Protein AF-A0A224YQF0-F1 (afdb_monomer)

Mean predicted aligned error: 8.77 Å

Organism: NCBI:txid60191

Foldseek 3Di:
DVPDPCVVVVDPQQDDPLPDDCPDDDPPPPCPPPPPQAALVVVDVDDDDPQVLLLLLLLLLLLLVLCNVVSNDLALVSLVVSLQQRCCLQVVDTDPANLVSNVSSLVSQPVVDDPVSLVCSLVSLVSSLSCLPRPPNLVSSLVSLVSSLVSLVVNLPDPPRDPVSNVSSVSSSVSSSSSSSPSVPPVVVSNVRSVVSVVSSVVSVVVVVVVVVVVVVVVVVVVVVPDDDPPDDDDD

InterPro domains:
  IPR039646 Zinc finger HIT domain-containing protein 2 [PTHR15555] (2-235)

Structure (mmCIF, N/CA/C/O backbone):
data_AF-A0A224YQF0-F1
#
_entry.id   AF-A0A224YQF0-F1
#
loop_
_atom_site.group_PDB
_atom_site.id
_atom_site.type_symbol
_atom_site.label_atom_id
_atom_site.label_alt_id
_atom_site.label_comp_id
_atom_site.label_asym_id
_atom_site.label_entity_id
_atom_site.label_seq_id
_atom_site.pdbx_PDB_ins_code
_atom_site.Cartn_x
_atom_site.Cartn_y
_atom_site.Cartn_z
_atom_site.occupancy
_atom_site.B_iso_or_equiv
_atom_site.auth_seq_id
_atom_site.auth_comp_id
_atom_site.auth_asym_id
_atom_site.auth_atom_id
_atom_site.pdbx_PDB_model_num
ATOM 1 N N . MET A 1 1 ? 40.631 0.945 8.232 1.00 42.31 1 MET A N 1
ATOM 2 C CA . MET A 1 1 ? 39.700 -0.132 7.819 1.00 42.31 1 MET A CA 1
ATOM 3 C C . MET A 1 1 ? 38.286 0.374 7.480 1.00 42.31 1 MET A C 1
ATOM 5 O O . MET A 1 1 ? 37.381 -0.435 7.388 1.00 42.31 1 MET A O 1
ATOM 9 N N . VAL A 1 2 ? 38.088 1.676 7.212 1.00 47.88 2 VAL A N 1
ATOM 10 C CA . VAL A 1 2 ? 36.797 2.265 6.777 1.00 47.88 2 VAL A CA 1
ATOM 11 C C . VAL A 1 2 ? 37.029 3.069 5.488 1.00 47.88 2 VAL A C 1
ATOM 13 O O . VAL A 1 2 ? 36.761 4.260 5.424 1.00 47.88 2 VAL A O 1
ATOM 16 N N . GLN A 1 3 ? 37.698 2.469 4.502 1.00 51.22 3 GLN A N 1
ATOM 17 C CA . GLN A 1 3 ? 38.031 3.153 3.236 1.00 51.22 3 GLN A CA 1
ATOM 18 C C . GLN A 1 3 ? 37.617 2.378 1.986 1.00 51.22 3 GLN A C 1
ATOM 20 O O . GLN A 1 3 ? 37.615 2.937 0.896 1.00 51.22 3 GLN A O 1
ATOM 25 N N . THR A 1 4 ? 37.184 1.132 2.131 1.00 51.81 4 THR A N 1
ATOM 26 C CA . THR A 1 4 ? 36.441 0.418 1.099 1.00 51.81 4 THR A CA 1
ATOM 27 C C . THR A 1 4 ? 35.010 0.295 1.603 1.00 51.81 4 THR A C 1
ATOM 29 O O . THR A 1 4 ? 34.797 -0.043 2.766 1.00 51.81 4 THR A O 1
ATOM 32 N N . GLY A 1 5 ? 34.013 0.607 0.774 1.00 53.78 5 GLY A N 1
ATOM 33 C CA . GLY A 1 5 ? 32.579 0.504 1.095 1.00 53.78 5 GLY A CA 1
ATOM 34 C C . GLY A 1 5 ? 32.085 -0.927 1.368 1.00 53.78 5 GLY A C 1
ATOM 35 O O . GLY A 1 5 ? 30.928 -1.245 1.118 1.00 53.78 5 GLY A O 1
ATOM 36 N N . ASP A 1 6 ? 32.955 -1.805 1.869 1.00 53.84 6 ASP A N 1
ATOM 37 C CA . ASP A 1 6 ? 32.705 -3.209 2.180 1.00 53.84 6 ASP A CA 1
ATOM 38 C C . ASP A 1 6 ? 31.798 -3.398 3.401 1.00 53.84 6 ASP A C 1
ATOM 40 O O . ASP A 1 6 ? 31.227 -4.471 3.564 1.00 53.84 6 ASP A O 1
ATOM 44 N N . VAL A 1 7 ? 31.592 -2.363 4.224 1.00 58.75 7 VAL A N 1
ATOM 45 C CA . VAL A 1 7 ? 30.660 -2.429 5.365 1.00 58.75 7 VAL A CA 1
ATOM 46 C C . VAL A 1 7 ? 29.220 -2.668 4.891 1.00 58.75 7 VAL A C 1
ATOM 48 O O . VAL A 1 7 ? 28.481 -3.405 5.534 1.00 58.75 7 VAL A O 1
ATOM 51 N N . GLY A 1 8 ? 28.840 -2.143 3.719 1.00 57.09 8 GLY A N 1
ATOM 52 C CA . GLY A 1 8 ? 27.518 -2.386 3.131 1.00 57.09 8 GLY A CA 1
ATOM 53 C C . GLY A 1 8 ? 27.280 -3.847 2.733 1.00 57.09 8 GLY A C 1
ATOM 54 O O . GLY A 1 8 ? 26.143 -4.301 2.741 1.00 57.09 8 GLY A O 1
ATOM 55 N N . LYS A 1 9 ? 28.343 -4.618 2.458 1.00 58.75 9 LYS A N 1
ATOM 56 C CA . LYS A 1 9 ? 28.250 -6.056 2.135 1.00 58.75 9 LYS A CA 1
ATOM 57 C C . LYS A 1 9 ? 28.034 -6.936 3.370 1.00 58.75 9 LYS A C 1
ATOM 59 O O . LYS A 1 9 ? 27.755 -8.121 3.221 1.00 58.75 9 LYS A O 1
ATOM 64 N N . LEU A 1 10 ? 28.203 -6.378 4.571 1.00 61.97 10 LEU A N 1
ATOM 65 C CA . LEU A 1 10 ? 27.989 -7.077 5.841 1.00 61.97 10 LEU A CA 1
ATOM 66 C C . LEU A 1 10 ? 26.548 -6.948 6.342 1.00 61.97 10 LEU A C 1
ATOM 68 O O . LEU A 1 10 ? 26.159 -7.685 7.246 1.00 61.97 10 LEU A O 1
ATOM 72 N N . VAL A 1 11 ? 25.757 -6.035 5.769 1.00 61.78 11 VAL A N 1
ATOM 73 C CA . VAL A 1 11 ? 24.333 -5.926 6.085 1.00 61.78 11 VAL A CA 1
ATOM 74 C C . VAL A 1 11 ? 23.598 -7.011 5.295 1.00 61.78 11 VAL A C 1
ATOM 76 O O . VAL A 1 11 ? 23.669 -7.012 4.063 1.00 61.78 11 VAL A O 1
ATOM 79 N N . PRO A 1 12 ? 22.922 -7.964 5.960 1.00 66.88 12 PRO A N 1
ATOM 80 C CA . PRO A 1 12 ? 22.148 -8.973 5.256 1.00 66.88 12 PRO A CA 1
ATOM 81 C C . PRO A 1 12 ? 21.076 -8.287 4.408 1.00 66.88 12 PRO A C 1
ATOM 83 O O . PRO A 1 12 ? 20.338 -7.432 4.896 1.00 66.88 12 PRO A O 1
ATOM 86 N N . LEU A 1 13 ? 20.992 -8.666 3.131 1.00 71.25 13 LEU A N 1
ATOM 87 C CA . LEU A 1 13 ? 19.928 -8.188 2.255 1.00 71.25 13 LEU A CA 1
ATOM 88 C C . LEU A 1 13 ? 18.593 -8.674 2.816 1.00 71.25 13 LEU A C 1
ATOM 90 O O . LEU A 1 13 ? 18.362 -9.884 2.911 1.00 71.25 13 LEU A O 1
ATOM 94 N N . TRP A 1 14 ? 17.737 -7.727 3.197 1.00 81.88 14 TRP A N 1
ATOM 95 C CA . TRP A 1 14 ? 16.402 -8.040 3.677 1.00 81.88 14 TRP A CA 1
ATOM 96 C C . TRP A 1 14 ? 15.634 -8.832 2.614 1.00 81.88 14 TRP A C 1
ATOM 98 O O . TRP A 1 14 ? 15.590 -8.456 1.439 1.00 81.88 14 TRP A O 1
ATOM 108 N N . LYS A 1 15 ? 15.036 -9.946 3.040 1.00 86.00 15 LYS A N 1
ATOM 109 C CA . LYS A 1 15 ? 14.141 -10.751 2.214 1.00 86.00 15 LYS A CA 1
ATOM 110 C C . LYS A 1 15 ? 12.705 -10.441 2.611 1.00 86.00 15 LYS A C 1
ATOM 112 O O . LYS A 1 15 ? 12.379 -10.568 3.792 1.00 86.00 15 LYS A O 1
ATOM 117 N N . PRO A 1 16 ? 11.839 -10.069 1.659 1.00 90.81 16 PRO A N 1
ATOM 118 C CA . PRO A 1 16 ? 10.453 -9.815 1.988 1.00 90.81 16 PRO A CA 1
ATOM 119 C C . PRO A 1 16 ? 9.758 -11.075 2.494 1.00 90.81 16 PRO A C 1
ATOM 121 O O . PRO A 1 16 ? 9.792 -12.117 1.840 1.00 90.81 16 PRO A O 1
ATOM 124 N N . TRP A 1 17 ? 9.079 -10.963 3.634 1.00 91.62 17 TRP A N 1
ATOM 125 C CA . TRP A 1 17 ? 8.393 -12.087 4.277 1.00 91.62 17 TRP A CA 1
ATOM 126 C C . TRP A 1 17 ? 7.285 -12.689 3.394 1.00 91.62 17 TRP A C 1
ATOM 128 O O . TRP A 1 17 ? 6.945 -13.857 3.539 1.00 91.62 17 TRP A O 1
ATOM 138 N N . TRP A 1 18 ? 6.746 -11.926 2.437 1.00 91.44 18 TRP A N 1
ATOM 139 C CA . TRP A 1 18 ? 5.742 -12.407 1.480 1.00 91.44 18 TRP A CA 1
ATOM 140 C C . TRP A 1 18 ? 6.321 -13.256 0.337 1.00 91.44 18 TRP A C 1
ATOM 142 O O . TRP A 1 18 ? 5.555 -13.854 -0.423 1.00 91.44 18 TRP A O 1
ATOM 152 N N . GLU A 1 19 ? 7.650 -13.302 0.188 1.00 87.50 19 GLU A N 1
ATOM 153 C CA . GLU A 1 19 ? 8.353 -14.174 -0.765 1.00 87.50 19 GLU A CA 1
ATOM 154 C C . GLU A 1 19 ? 8.815 -15.493 -0.116 1.00 87.50 19 GLU A C 1
ATOM 156 O O . GLU A 1 19 ? 9.232 -16.418 -0.821 1.00 87.50 19 GLU A O 1
ATOM 161 N N . GLU A 1 20 ? 8.736 -15.617 1.213 1.00 77.12 20 GLU A N 1
ATOM 162 C CA . GLU A 1 20 ? 9.140 -16.832 1.916 1.00 77.12 20 GLU A CA 1
ATOM 163 C C . GLU A 1 20 ? 8.132 -17.965 1.689 1.00 77.12 20 GLU A C 1
ATOM 165 O O . GLU A 1 20 ? 6.937 -17.865 1.973 1.00 77.12 20 GLU A O 1
ATOM 170 N N . LYS A 1 21 ? 8.626 -19.094 1.175 1.00 63.84 21 LYS A N 1
ATOM 171 C CA . LYS A 1 21 ? 7.843 -20.328 1.107 1.00 63.84 21 LYS A CA 1
ATOM 172 C C . LYS A 1 21 ? 7.816 -20.943 2.501 1.00 63.84 21 LYS A C 1
ATOM 174 O O . LYS A 1 21 ? 8.833 -21.464 2.954 1.00 63.84 21 LYS A O 1
ATOM 179 N N . VAL A 1 22 ? 6.659 -20.923 3.155 1.00 56.81 22 VAL A N 1
ATOM 180 C CA . VAL A 1 22 ? 6.448 -21.655 4.409 1.00 56.81 22 VAL A CA 1
ATOM 181 C C . VAL A 1 22 ? 6.503 -23.157 4.096 1.00 56.81 22 VAL A C 1
ATOM 183 O O . VAL A 1 22 ? 5.527 -23.740 3.637 1.00 56.81 22 VAL A O 1
ATOM 186 N N . LEU A 1 23 ? 7.681 -23.771 4.248 1.00 55.56 23 LEU A N 1
ATOM 187 C CA . LEU A 1 23 ? 7.906 -25.204 4.002 1.00 55.56 23 LEU A CA 1
ATOM 188 C C . LEU A 1 23 ? 7.770 -26.049 5.277 1.00 55.56 23 LEU A C 1
ATOM 190 O O . LEU A 1 23 ? 7.507 -27.244 5.183 1.00 55.56 23 LEU A O 1
ATOM 194 N N . VAL A 1 24 ? 7.927 -25.440 6.456 1.00 51.75 24 VAL A N 1
ATOM 195 C CA . VAL A 1 24 ? 7.761 -26.081 7.767 1.00 51.75 24 VAL A CA 1
ATOM 196 C C . VAL A 1 24 ? 7.199 -25.041 8.735 1.00 51.75 24 VAL A C 1
ATOM 198 O O . VAL A 1 24 ? 7.785 -23.974 8.905 1.00 51.75 24 VAL A O 1
ATOM 201 N N . THR A 1 25 ? 6.059 -25.340 9.353 1.00 43.22 25 THR A N 1
ATOM 202 C CA . THR A 1 25 ? 5.494 -24.547 10.451 1.00 43.22 25 THR A CA 1
ATOM 203 C C . THR A 1 25 ? 5.990 -25.149 11.761 1.00 43.22 25 THR A C 1
ATOM 205 O O . THR A 1 25 ? 5.494 -26.192 12.182 1.00 43.22 25 THR A O 1
ATOM 208 N N . GLU A 1 26 ? 6.980 -24.530 12.404 1.00 45.91 26 GLU A N 1
ATOM 209 C CA . GLU A 1 26 ? 7.265 -24.842 13.805 1.00 45.91 26 GLU A CA 1
ATOM 210 C C . GLU A 1 26 ? 6.159 -24.232 14.676 1.00 45.91 26 GLU A C 1
ATOM 212 O O . GLU A 1 26 ? 5.841 -23.050 14.564 1.00 45.91 26 GLU A O 1
ATOM 217 N N . LEU A 1 27 ? 5.536 -25.058 15.521 1.00 42.06 27 LEU A N 1
ATOM 218 C CA . LEU A 1 27 ? 4.545 -24.650 16.519 1.00 42.06 27 LEU A CA 1
ATOM 219 C C . LEU A 1 27 ? 5.244 -23.914 17.674 1.00 42.06 27 LEU A C 1
ATOM 221 O O . LEU A 1 27 ? 5.288 -24.405 18.799 1.00 42.06 27 LEU A O 1
ATOM 225 N N . THR A 1 28 ? 5.815 -22.740 17.420 1.00 37.91 28 THR A N 1
ATOM 226 C CA . THR A 1 28 ? 6.078 -21.774 18.487 1.00 37.91 28 THR A CA 1
ATOM 227 C C . THR A 1 28 ? 4.822 -20.934 18.648 1.00 37.91 28 THR A C 1
ATOM 229 O O . THR A 1 28 ? 4.575 -19.958 17.946 1.00 37.91 28 THR A O 1
ATOM 232 N N . THR A 1 29 ? 3.973 -21.383 19.569 1.00 37.47 29 THR A N 1
ATOM 233 C CA . THR A 1 29 ? 2.824 -20.653 20.104 1.00 37.47 29 THR A CA 1
ATOM 234 C C . THR A 1 29 ? 3.316 -19.407 20.852 1.00 37.47 29 THR A C 1
ATOM 236 O O . THR A 1 29 ? 3.240 -19.326 22.070 1.00 37.47 29 THR A O 1
ATOM 239 N N . GLU A 1 30 ? 3.838 -18.420 20.131 1.00 37.22 30 GLU A N 1
ATOM 240 C CA . GLU A 1 30 ? 3.658 -17.026 20.512 1.00 37.22 30 GLU A CA 1
ATOM 241 C C . GLU A 1 30 ? 2.504 -16.504 19.667 1.00 37.22 30 GLU A C 1
ATOM 243 O O . GLU A 1 30 ? 2.667 -15.919 18.596 1.00 37.22 30 GLU A O 1
ATOM 248 N N . GLU A 1 31 ? 1.296 -16.804 20.139 1.00 38.19 31 GLU A N 1
ATOM 249 C CA . GLU A 1 31 ? 0.061 -16.205 19.659 1.00 38.19 31 GLU A CA 1
ATOM 250 C C . GLU A 1 31 ? 0.158 -14.689 19.863 1.00 38.19 31 GLU A C 1
ATOM 252 O O . GLU A 1 31 ? -0.286 -14.140 20.873 1.00 38.19 31 GLU A O 1
ATOM 257 N N . ARG A 1 32 ? 0.729 -13.966 18.893 1.00 44.00 32 ARG A N 1
ATOM 258 C CA . ARG A 1 32 ? 0.399 -12.555 18.715 1.00 44.00 32 ARG A CA 1
ATOM 259 C C . ARG A 1 32 ? -1.098 -12.564 18.440 1.00 44.00 32 ARG A C 1
ATOM 261 O O . ARG A 1 32 ? -1.492 -12.936 17.341 1.00 44.00 32 ARG A O 1
ATOM 268 N N . SER A 1 33 ? -1.914 -12.291 19.466 1.00 40.22 33 SER A N 1
ATOM 269 C CA . SER A 1 33 ? -3.365 -12.468 19.400 1.00 40.22 33 SER A CA 1
ATOM 270 C C . SER A 1 33 ? -3.880 -11.755 18.156 1.00 40.22 33 SER A C 1
ATOM 272 O O . SER A 1 33 ? -3.917 -10.521 18.114 1.00 40.22 33 SER A O 1
ATOM 274 N N . THR A 1 34 ? -4.220 -12.514 17.120 1.00 46.81 34 THR A N 1
ATOM 275 C CA . THR A 1 34 ? -4.839 -11.967 15.927 1.00 46.81 34 THR A CA 1
ATOM 276 C C . THR A 1 34 ? -6.236 -11.584 16.373 1.00 46.81 34 THR A C 1
ATOM 278 O O . THR A 1 34 ? -7.133 -12.420 16.474 1.00 46.81 34 THR A O 1
ATOM 281 N N . GLN A 1 35 ? -6.414 -10.315 16.758 1.00 56.12 35 GLN A N 1
ATOM 282 C CA . GLN A 1 35 ? -7.751 -9.768 16.930 1.00 56.12 35 GLN A CA 1
ATOM 283 C C . GLN A 1 35 ? -8.498 -10.115 15.652 1.00 56.12 35 GLN A C 1
ATOM 285 O O . GLN A 1 35 ? -8.099 -9.697 14.567 1.00 56.12 35 GLN A O 1
ATOM 290 N N . THR A 1 36 ? -9.511 -10.967 15.779 1.00 77.94 36 THR A N 1
ATOM 291 C CA . THR A 1 36 ? -10.261 -11.465 14.637 1.00 77.94 36 THR A CA 1
ATOM 292 C C . THR A 1 36 ? -10.920 -10.262 13.980 1.00 77.94 36 THR A C 1
ATOM 294 O O . THR A 1 36 ? -11.878 -9.700 14.512 1.00 77.94 36 THR A O 1
ATOM 297 N N . VAL A 1 37 ? -10.345 -9.812 12.865 1.00 88.62 37 VAL A N 1
ATOM 298 C CA . VAL A 1 37 ? -10.834 -8.657 12.119 1.00 88.62 37 VAL A CA 1
ATOM 299 C C . VAL A 1 37 ? -12.240 -8.992 11.643 1.00 88.62 37 VAL A C 1
ATOM 301 O O . VAL A 1 37 ? -12.449 -9.988 10.948 1.00 88.62 37 VAL A O 1
ATOM 304 N N . GLN A 1 38 ? -13.217 -8.186 12.049 1.00 91.44 38 GLN A N 1
ATOM 305 C CA . GLN A 1 38 ? -14.601 -8.408 11.656 1.00 91.44 38 GLN A CA 1
ATOM 306 C C . GLN A 1 38 ? -14.791 -8.083 10.167 1.00 91.44 38 GLN A C 1
ATOM 308 O O . GLN A 1 38 ? -14.172 -7.143 9.663 1.00 91.44 38 GLN A O 1
ATOM 313 N N . PRO A 1 39 ? -15.647 -8.830 9.449 1.00 92.12 39 PRO A N 1
ATOM 314 C CA . PRO A 1 39 ? -15.974 -8.505 8.067 1.00 92.12 39 PRO A CA 1
ATOM 315 C C . PRO A 1 39 ? -16.704 -7.161 7.992 1.00 92.12 39 PRO A C 1
ATOM 317 O O . PRO A 1 39 ? -17.418 -6.763 8.917 1.00 92.12 39 PRO A O 1
ATOM 320 N N . LEU A 1 40 ? -16.550 -6.460 6.871 1.00 92.12 40 LEU A N 1
ATOM 321 C CA . LEU A 1 40 ? -17.105 -5.119 6.697 1.00 92.12 40 LEU A CA 1
ATOM 322 C C . LEU A 1 40 ? -18.640 -5.090 6.813 1.00 92.12 40 LEU A C 1
ATOM 324 O O . LEU A 1 40 ? -19.200 -4.155 7.383 1.00 92.12 40 LEU A O 1
ATOM 328 N N . SER A 1 41 ? -19.310 -6.135 6.334 1.00 92.75 41 SER A N 1
ATOM 329 C CA . SER A 1 41 ? -20.757 -6.355 6.462 1.00 92.75 41 SER A CA 1
ATOM 330 C C . SER A 1 41 ? -21.265 -6.414 7.909 1.00 92.75 41 SER A C 1
ATOM 332 O O . SER A 1 41 ? -22.434 -6.119 8.155 1.00 92.75 41 SER A O 1
ATOM 334 N N . ALA A 1 42 ? -20.405 -6.729 8.885 1.00 91.88 42 ALA A N 1
ATOM 335 C CA . ALA A 1 42 ? -20.751 -6.651 10.307 1.00 91.88 42 ALA A CA 1
ATOM 336 C C . ALA A 1 42 ? -20.701 -5.211 10.857 1.00 91.88 42 ALA A C 1
ATOM 338 O O . ALA A 1 42 ? -21.290 -4.929 11.899 1.00 91.88 42 ALA A O 1
ATOM 339 N N . LEU A 1 43 ? -20.010 -4.297 10.165 1.00 88.88 43 LEU A N 1
ATOM 340 C CA . LEU A 1 43 ? -19.801 -2.907 10.583 1.00 88.88 43 LEU A CA 1
ATOM 341 C C . LEU A 1 43 ? -20.727 -1.919 9.859 1.00 88.88 43 LEU A C 1
ATOM 343 O O . LEU A 1 43 ? -21.036 -0.853 10.390 1.00 88.88 43 LEU A O 1
ATOM 347 N N . THR A 1 44 ? -21.154 -2.241 8.636 1.00 89.56 44 THR A N 1
ATOM 348 C CA . THR A 1 44 ? -21.996 -1.376 7.798 1.00 89.56 44 THR A CA 1
ATOM 349 C C . THR A 1 44 ? -22.994 -2.185 6.978 1.00 89.56 44 THR A C 1
ATOM 351 O O . THR A 1 44 ? -22.672 -3.234 6.432 1.00 89.56 44 THR A O 1
ATOM 354 N N . SER A 1 45 ? -24.206 -1.646 6.827 1.00 89.00 45 SER A N 1
ATOM 355 C CA . SER A 1 45 ? -25.246 -2.204 5.955 1.00 89.00 45 SER A CA 1
ATOM 356 C C . SER A 1 45 ? -25.103 -1.790 4.487 1.00 89.00 45 SER A C 1
ATOM 358 O O . SER A 1 45 ? -25.726 -2.388 3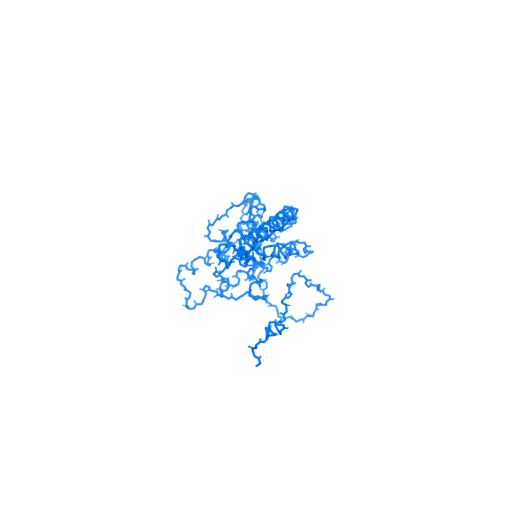.612 1.00 89.00 45 SER A O 1
ATOM 360 N N . LYS A 1 46 ? -24.309 -0.751 4.199 1.00 91.69 46 LYS A N 1
ATOM 361 C CA . LYS A 1 46 ? -24.061 -0.277 2.833 1.00 91.69 46 LYS A CA 1
ATOM 362 C C . LYS A 1 46 ? -22.829 -0.970 2.248 1.00 91.69 46 LYS A C 1
ATOM 364 O O . LYS A 1 46 ? -21.810 -1.019 2.943 1.00 91.69 46 LYS A O 1
ATOM 369 N N . PRO A 1 47 ? -22.885 -1.431 0.984 1.00 89.31 47 PRO A N 1
ATOM 370 C CA . PRO A 1 47 ? -21.717 -1.992 0.322 1.00 89.31 47 PRO A CA 1
ATOM 371 C C . PRO A 1 47 ? -20.614 -0.929 0.182 1.00 89.31 47 PRO A C 1
ATOM 373 O O . PRO A 1 47 ? -20.923 0.262 0.045 1.00 89.31 47 PRO A O 1
ATOM 376 N N . PRO A 1 48 ? -19.331 -1.329 0.204 1.00 93.75 48 PRO A N 1
ATOM 377 C CA . PRO A 1 48 ? -18.232 -0.403 -0.032 1.00 93.75 48 PRO A CA 1
ATOM 378 C C . PRO A 1 48 ? -18.298 0.172 -1.450 1.00 93.75 48 PRO A C 1
ATOM 380 O O . PRO A 1 48 ? -18.739 -0.495 -2.389 1.00 93.75 48 PRO A O 1
ATOM 383 N N . ALA A 1 49 ? -17.810 1.402 -1.619 1.00 94.50 49 ALA A N 1
ATOM 384 C CA . ALA A 1 49 ? -17.644 1.984 -2.945 1.00 94.50 49 ALA A CA 1
ATOM 385 C C . ALA A 1 49 ? -16.680 1.132 -3.791 1.00 94.50 49 ALA A C 1
ATOM 387 O O . ALA A 1 49 ? -15.716 0.563 -3.274 1.00 94.50 49 ALA A O 1
ATOM 388 N N . ALA A 1 50 ? -16.918 1.060 -5.103 1.00 94.38 50 ALA A N 1
ATOM 389 C CA . ALA A 1 50 ? -16.114 0.233 -6.006 1.00 94.38 50 ALA A CA 1
ATOM 390 C C . ALA A 1 50 ? -14.621 0.617 -6.001 1.00 94.38 50 ALA A C 1
ATOM 392 O O . ALA A 1 50 ? -13.765 -0.252 -6.132 1.00 94.38 50 ALA A O 1
ATOM 393 N N . CYS A 1 51 ? -14.310 1.896 -5.771 1.00 96.06 51 CYS A N 1
ATOM 394 C CA . CYS A 1 51 ? -12.950 2.430 -5.732 1.00 96.06 51 CYS A CA 1
ATOM 395 C C . CYS A 1 51 ? -12.158 2.100 -4.455 1.00 96.06 51 CYS A C 1
ATOM 397 O O . CYS A 1 51 ? -10.965 2.386 -4.408 1.00 96.06 51 CYS A O 1
ATOM 399 N N . VAL A 1 52 ? -12.763 1.487 -3.427 1.00 97.38 52 VAL A N 1
ATOM 400 C CA . VAL A 1 52 ? -12.055 1.175 -2.166 1.00 97.38 52 VAL A CA 1
ATOM 401 C C . VAL A 1 52 ? -10.849 0.259 -2.400 1.00 97.38 52 VAL A C 1
ATOM 403 O O . VAL A 1 52 ? -9.836 0.405 -1.721 1.00 97.38 52 VAL A O 1
ATOM 406 N N . VAL A 1 53 ? -10.902 -0.619 -3.410 1.00 98.19 53 VAL A N 1
ATOM 407 C CA . VAL A 1 53 ? -9.751 -1.449 -3.810 1.00 98.19 53 VAL A CA 1
ATOM 408 C C . VAL A 1 53 ? -8.517 -0.601 -4.137 1.00 98.19 53 VAL A C 1
ATOM 410 O O . VAL A 1 53 ? -7.411 -0.945 -3.731 1.00 98.19 53 VAL A O 1
ATOM 413 N N . ASN A 1 54 ? -8.705 0.560 -4.769 1.00 98.44 54 ASN A N 1
ATOM 414 C CA . ASN A 1 54 ? -7.618 1.468 -5.127 1.00 98.44 54 ASN A CA 1
ATOM 415 C C . ASN A 1 54 ? -7.023 2.140 -3.878 1.00 98.44 54 ASN A C 1
ATOM 417 O O . ASN A 1 54 ? -5.817 2.364 -3.805 1.00 98.44 54 ASN A O 1
ATOM 421 N N . SER A 1 55 ? -7.840 2.406 -2.854 1.00 98.44 55 SER A N 1
ATOM 422 C CA . SER A 1 55 ? -7.347 2.885 -1.559 1.00 98.44 55 SER A CA 1
ATOM 423 C C . SER A 1 55 ? -6.486 1.838 -0.849 1.00 98.44 55 SER A C 1
ATOM 425 O O . SER A 1 55 ? -5.447 2.183 -0.286 1.00 98.44 55 SER A O 1
ATOM 427 N N . VAL A 1 56 ? -6.879 0.560 -0.911 1.00 98.56 56 VAL A N 1
ATOM 428 C CA . VAL A 1 56 ? -6.074 -0.548 -0.374 1.00 98.56 56 VAL A CA 1
ATOM 429 C C . VAL A 1 56 ? -4.760 -0.685 -1.142 1.00 98.56 56 VAL A C 1
ATOM 431 O O . VAL A 1 56 ? -3.709 -0.762 -0.514 1.00 98.56 56 VAL A O 1
ATOM 434 N N . LEU A 1 57 ? -4.785 -0.631 -2.478 1.00 98.56 57 LEU A N 1
ATOM 435 C CA . LEU A 1 57 ? -3.573 -0.677 -3.304 1.00 98.56 57 LEU A CA 1
ATOM 436 C C . LEU A 1 57 ? -2.597 0.459 -2.987 1.00 98.56 57 LEU A C 1
ATOM 438 O O . LEU A 1 57 ? -1.402 0.202 -2.863 1.00 98.56 57 LEU A O 1
ATOM 442 N N . ASN A 1 58 ? -3.092 1.689 -2.806 1.00 98.62 58 ASN A N 1
ATOM 443 C CA . ASN A 1 58 ? -2.254 2.819 -2.402 1.00 98.62 58 ASN A CA 1
ATOM 444 C C . ASN A 1 58 ? -1.547 2.530 -1.068 1.00 98.62 58 ASN A C 1
ATOM 446 O O . ASN A 1 58 ? -0.328 2.642 -0.996 1.00 98.62 58 ASN A O 1
ATOM 450 N N . ILE A 1 59 ? -2.288 2.092 -0.043 1.00 98.69 59 ILE A N 1
ATOM 451 C CA . ILE A 1 59 ? -1.724 1.791 1.283 1.00 98.69 59 ILE A CA 1
ATOM 452 C C . ILE A 1 59 ? -0.723 0.631 1.211 1.00 98.69 59 ILE A C 1
ATOM 454 O O . ILE A 1 59 ? 0.342 0.716 1.814 1.00 98.69 59 ILE A O 1
ATOM 458 N N . LEU A 1 60 ? -1.023 -0.437 0.469 1.00 98.69 60 LEU A N 1
ATOM 459 C CA . LEU A 1 60 ? -0.116 -1.580 0.329 1.00 98.69 60 LEU A CA 1
ATOM 460 C C . LEU A 1 60 ? 1.158 -1.209 -0.445 1.00 98.69 60 LEU A C 1
ATOM 462 O O . LEU A 1 60 ? 2.245 -1.635 -0.065 1.00 98.69 60 LEU A O 1
ATOM 466 N N . CYS A 1 61 ? 1.057 -0.385 -1.491 1.00 98.44 61 CYS A N 1
ATOM 467 C CA . CYS A 1 61 ? 2.225 0.115 -2.216 1.00 98.44 61 CYS A CA 1
ATOM 468 C C . CYS A 1 61 ? 3.088 1.020 -1.319 1.00 98.44 61 CYS A C 1
ATOM 470 O O . CYS A 1 61 ? 4.308 0.851 -1.267 1.00 98.44 61 CYS A O 1
ATOM 472 N N . SER A 1 62 ? 2.461 1.909 -0.537 1.00 98.25 62 SER A N 1
ATOM 473 C CA . SER A 1 62 ? 3.140 2.695 0.501 1.00 98.25 62 SER A CA 1
ATOM 474 C C . SER A 1 62 ? 3.825 1.804 1.538 1.00 98.25 62 SER A C 1
ATOM 476 O O . SER A 1 62 ? 4.981 2.045 1.871 1.00 98.25 62 SER A O 1
ATOM 478 N N . TYR A 1 63 ? 3.166 0.737 1.997 1.00 98.44 63 TYR A N 1
ATOM 479 C CA . TYR A 1 63 ? 3.762 -0.230 2.915 1.00 98.44 63 TYR A CA 1
ATOM 480 C C . TYR A 1 63 ? 4.997 -0.896 2.308 1.00 98.44 63 TYR A C 1
ATOM 482 O O . TYR A 1 63 ? 6.048 -0.873 2.940 1.00 98.44 63 TYR A O 1
ATOM 490 N N . VAL A 1 64 ? 4.914 -1.415 1.076 1.00 97.38 64 VAL A N 1
ATOM 491 C CA . VAL A 1 64 ? 6.063 -2.040 0.395 1.00 97.38 64 VAL A CA 1
ATOM 492 C C . VAL A 1 64 ? 7.219 -1.051 0.232 1.00 97.38 64 VAL A C 1
ATOM 494 O O . VAL A 1 64 ? 8.376 -1.436 0.394 1.00 97.38 64 VAL A O 1
ATOM 497 N N . HIS A 1 65 ? 6.936 0.223 -0.044 1.00 95.44 65 HIS A N 1
ATOM 498 C CA . HIS A 1 65 ? 7.962 1.261 -0.081 1.00 95.44 65 HIS A CA 1
ATOM 499 C C . HIS A 1 65 ? 8.639 1.455 1.282 1.00 95.44 65 HIS A C 1
ATOM 501 O O . HIS A 1 65 ? 9.864 1.369 1.381 1.00 95.44 65 HIS A O 1
ATOM 507 N N . VAL A 1 66 ? 7.851 1.676 2.334 1.00 95.69 66 VAL A N 1
ATOM 508 C CA . VAL A 1 66 ? 8.370 1.996 3.668 1.00 95.69 66 VAL A CA 1
ATOM 509 C C . VAL A 1 66 ? 9.099 0.803 4.278 1.00 95.69 66 VAL A C 1
ATOM 511 O O . VAL A 1 66 ? 10.211 0.957 4.767 1.00 95.69 66 VAL A O 1
ATOM 514 N N . ILE A 1 67 ? 8.553 -0.409 4.198 1.00 94.88 67 ILE A N 1
ATOM 515 C CA . ILE A 1 67 ? 9.229 -1.583 4.760 1.00 94.88 67 ILE A CA 1
ATOM 516 C C . ILE A 1 67 ? 10.565 -1.871 4.057 1.00 94.88 67 ILE A C 1
ATOM 518 O O . ILE A 1 67 ? 11.520 -2.282 4.712 1.00 94.88 67 ILE A O 1
ATOM 522 N N . ARG A 1 68 ? 10.678 -1.589 2.747 1.00 92.19 68 ARG A N 1
ATOM 523 C CA . ARG A 1 68 ? 11.960 -1.643 2.018 1.00 92.19 68 ARG A CA 1
ATOM 524 C C . ARG A 1 68 ? 12.942 -0.601 2.542 1.00 92.19 68 ARG A C 1
ATOM 526 O O . ARG A 1 68 ? 14.104 -0.926 2.760 1.00 92.19 68 ARG A O 1
ATOM 533 N N . LEU A 1 69 ? 12.474 0.629 2.756 1.00 90.12 69 LEU A N 1
ATOM 534 C CA . LEU A 1 69 ? 13.295 1.725 3.271 1.00 90.12 69 LEU A CA 1
ATOM 535 C C . LEU A 1 69 ? 13.849 1.426 4.675 1.00 90.12 69 LEU A C 1
ATOM 537 O O . LEU A 1 69 ? 14.975 1.806 4.985 1.00 90.12 69 LEU A O 1
ATOM 541 N N . TYR A 1 70 ? 13.086 0.698 5.491 1.00 91.62 70 TYR A N 1
ATOM 542 C CA . TYR A 1 70 ? 13.458 0.307 6.851 1.00 91.62 70 TYR A CA 1
ATOM 543 C C . TYR A 1 70 ? 13.940 -1.153 6.959 1.00 91.62 70 TYR A C 1
ATOM 545 O O . TYR A 1 70 ? 13.872 -1.752 8.029 1.00 91.62 70 TYR A O 1
ATOM 553 N N . ASN A 1 71 ? 14.452 -1.739 5.868 1.00 90.06 71 ASN A N 1
ATOM 554 C CA . ASN A 1 71 ? 15.073 -3.074 5.847 1.00 90.06 71 ASN A CA 1
ATOM 555 C C . ASN A 1 71 ? 14.235 -4.190 6.503 1.00 90.06 71 ASN A C 1
ATOM 557 O O . ASN A 1 71 ? 14.780 -5.088 7.146 1.00 90.06 71 ASN A O 1
ATOM 561 N N . GLY A 1 72 ? 12.915 -4.145 6.336 1.00 91.19 72 GLY A N 1
ATOM 562 C CA . GLY A 1 72 ? 12.013 -5.164 6.865 1.00 91.19 72 GLY A CA 1
ATOM 563 C C . GLY A 1 72 ? 11.330 -4.845 8.177 1.00 91.19 72 GLY A C 1
ATOM 564 O O . GLY A 1 72 ? 10.493 -5.637 8.604 1.00 91.19 72 GLY A O 1
ATOM 565 N N . GLU A 1 73 ? 11.658 -3.722 8.813 1.00 90.88 73 GLU A N 1
ATOM 566 C CA . GLU A 1 73 ? 11.149 -3.405 10.141 1.00 90.88 73 GLU A CA 1
ATOM 567 C C . GLU A 1 73 ? 10.243 -2.170 10.133 1.00 90.88 73 GLU A C 1
ATOM 569 O O . GLU A 1 73 ? 10.656 -1.050 9.834 1.00 90.88 73 GLU A O 1
ATOM 574 N N . MET A 1 74 ? 8.981 -2.360 10.516 1.00 93.06 74 MET A N 1
ATOM 575 C CA . MET A 1 74 ? 8.046 -1.256 10.725 1.00 93.06 74 MET A CA 1
ATOM 576 C C . MET A 1 74 ? 8.220 -0.684 12.137 1.00 93.06 74 MET A C 1
ATOM 578 O O . MET A 1 74 ? 7.584 -1.140 13.087 1.00 93.06 74 MET A O 1
ATOM 582 N N . VAL A 1 75 ? 9.084 0.322 12.269 1.00 95.31 75 VAL A N 1
ATOM 583 C CA . VAL A 1 75 ? 9.355 1.034 13.533 1.00 95.31 75 VAL A CA 1
ATOM 584 C C . VAL A 1 75 ? 8.522 2.316 13.660 1.00 95.31 75 VAL A C 1
ATOM 586 O O . VAL A 1 75 ? 8.189 2.906 12.637 1.00 95.31 75 VAL A O 1
ATOM 589 N N . PRO A 1 76 ? 8.202 2.818 14.868 1.00 96.31 76 PRO A N 1
ATOM 590 C CA . PRO A 1 76 ? 7.405 4.040 15.043 1.00 96.31 76 PRO A CA 1
ATOM 591 C C . PRO A 1 76 ? 7.875 5.244 14.207 1.00 96.31 76 PRO A C 1
ATOM 593 O O . PRO A 1 76 ? 7.056 5.998 13.683 1.00 96.31 76 PRO A O 1
ATOM 596 N N . GLN A 1 77 ? 9.187 5.381 14.005 1.00 93.38 77 GLN A N 1
ATOM 597 C CA . GLN A 1 77 ? 9.804 6.445 13.210 1.00 93.38 77 GLN A CA 1
ATOM 598 C C . GLN A 1 77 ? 9.460 6.359 11.713 1.00 93.38 77 GLN A C 1
ATOM 600 O O . GLN A 1 77 ? 9.541 7.366 11.015 1.00 93.38 77 GLN A O 1
ATOM 605 N N . SER A 1 78 ? 9.048 5.191 11.211 1.00 95.06 78 SER A N 1
ATOM 606 C CA . SER A 1 78 ? 8.607 5.014 9.824 1.00 95.06 78 SER A CA 1
ATOM 607 C C . SER A 1 78 ? 7.191 5.533 9.571 1.00 95.06 78 SER A C 1
ATOM 609 O O . SER A 1 78 ? 6.794 5.707 8.420 1.00 95.06 78 SER A O 1
ATOM 611 N N . ALA A 1 79 ? 6.428 5.840 10.627 1.00 96.81 79 ALA A N 1
ATOM 612 C CA . ALA A 1 79 ? 5.046 6.284 10.503 1.00 96.81 79 ALA A CA 1
ATOM 613 C C . ALA A 1 79 ? 4.910 7.631 9.774 1.00 96.81 79 ALA A C 1
ATOM 615 O O . ALA A 1 79 ? 3.976 7.808 8.991 1.00 96.81 79 ALA A O 1
ATOM 616 N N . GLU A 1 80 ? 5.827 8.577 10.007 1.00 94.25 80 GLU A N 1
ATOM 617 C CA . GLU A 1 80 ? 5.819 9.867 9.301 1.00 94.25 80 GLU A CA 1
ATOM 618 C C . GLU A 1 80 ? 6.123 9.697 7.812 1.00 94.25 80 GLU A C 1
ATOM 620 O O . GLU A 1 80 ? 5.416 10.276 6.988 1.00 94.25 80 GLU A O 1
ATOM 625 N N . GLU A 1 81 ? 7.099 8.854 7.462 1.00 94.69 81 GLU A N 1
ATOM 626 C CA . GLU A 1 81 ? 7.408 8.538 6.065 1.00 94.69 81 GLU A CA 1
ATOM 627 C C . GLU A 1 81 ? 6.230 7.834 5.384 1.00 94.69 81 GLU A C 1
ATOM 629 O O . GLU A 1 81 ? 5.845 8.187 4.276 1.00 94.69 81 GLU A O 1
ATOM 634 N N . PHE A 1 82 ? 5.562 6.907 6.073 1.00 97.31 82 PHE A N 1
ATOM 635 C CA . PHE A 1 82 ? 4.362 6.262 5.542 1.00 97.31 82 PHE A CA 1
ATOM 636 C C . PHE A 1 82 ? 3.257 7.275 5.233 1.00 97.31 82 PHE A C 1
ATOM 638 O O . PHE A 1 82 ? 2.653 7.244 4.157 1.00 97.31 82 PHE A O 1
ATOM 645 N N . LEU A 1 83 ? 2.981 8.189 6.166 1.00 96.75 83 LEU A N 1
ATOM 646 C CA . LEU A 1 83 ? 2.001 9.248 5.943 1.00 96.75 83 LEU A CA 1
ATOM 647 C C . LEU A 1 83 ? 2.442 10.200 4.821 1.00 96.75 83 LEU A C 1
ATOM 649 O O . LEU A 1 83 ? 1.588 10.692 4.092 1.00 96.75 83 LEU A O 1
ATOM 653 N N . SER A 1 84 ? 3.744 10.438 4.641 1.00 95.25 84 SER A N 1
ATOM 654 C CA . SER A 1 84 ? 4.272 11.289 3.566 1.00 95.25 84 SER A CA 1
ATOM 655 C C . SER A 1 84 ? 3.894 10.758 2.169 1.00 95.25 84 SER A C 1
ATOM 657 O O . SER A 1 84 ? 3.587 11.547 1.266 1.00 95.25 84 SER A O 1
ATOM 659 N N . VAL A 1 85 ? 3.848 9.427 2.015 1.00 95.94 85 VAL A N 1
ATOM 660 C CA . VAL A 1 85 ? 3.591 8.758 0.732 1.00 95.94 85 VAL A CA 1
ATOM 661 C C . VAL A 1 85 ? 2.14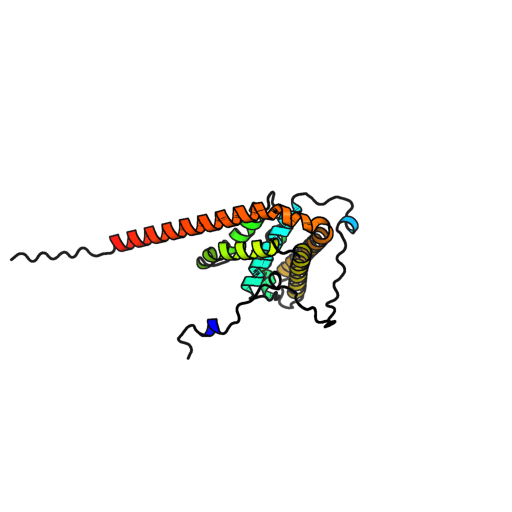0 8.310 0.522 1.00 95.94 85 VAL A C 1
ATOM 663 O O . VAL A 1 85 ? 1.702 8.195 -0.624 1.00 95.94 85 VAL A O 1
ATOM 666 N N . SER A 1 86 ? 1.364 8.082 1.587 1.00 97.69 86 SER A N 1
ATOM 667 C CA . SER A 1 86 ? -0.019 7.592 1.480 1.00 97.69 86 SER A CA 1
ATOM 668 C C . SER A 1 86 ? -1.061 8.706 1.617 1.00 97.69 86 SER A C 1
ATOM 670 O O . SER A 1 86 ? -1.623 8.956 2.688 1.00 97.69 86 SER A O 1
ATOM 672 N N . LEU A 1 87 ? -1.409 9.317 0.482 1.00 97.00 87 LEU A N 1
ATOM 673 C CA . LEU A 1 87 ? -2.449 10.352 0.409 1.00 97.00 87 LEU A CA 1
ATOM 674 C C . LEU A 1 87 ? -3.851 9.865 0.814 1.00 97.00 87 LEU A C 1
ATOM 676 O O . LEU A 1 87 ? -4.681 10.661 1.254 1.00 97.00 87 LEU A O 1
ATOM 680 N N . VAL A 1 88 ? -4.129 8.561 0.714 1.00 97.94 88 VAL A N 1
ATOM 681 C CA . VAL A 1 88 ? -5.379 7.968 1.230 1.00 97.94 88 VAL A CA 1
ATOM 682 C C . VAL A 1 88 ? -5.491 8.189 2.735 1.00 97.94 88 VAL A C 1
ATOM 684 O O . VAL A 1 88 ? -6.571 8.473 3.261 1.00 97.94 88 VAL A O 1
ATOM 687 N N . LEU A 1 89 ? -4.372 8.063 3.447 1.00 97.75 89 LEU A N 1
ATOM 688 C CA . LEU A 1 89 ? -4.331 8.173 4.896 1.00 97.75 89 LEU A CA 1
ATOM 689 C C . LEU A 1 89 ? -4.275 9.633 5.352 1.00 97.75 89 LEU A C 1
ATOM 691 O O . LEU A 1 89 ? -4.965 9.964 6.321 1.00 97.75 89 LEU A O 1
ATOM 695 N N . THR A 1 90 ? -3.555 10.506 4.640 1.00 95.56 90 THR A N 1
ATOM 696 C CA . THR A 1 90 ? -3.391 11.919 5.029 1.00 95.56 90 THR A CA 1
ATOM 697 C C . THR A 1 90 ? -4.479 12.855 4.532 1.00 95.56 90 THR A C 1
ATOM 699 O O . THR A 1 90 ? -4.969 13.655 5.326 1.00 95.56 90 THR A O 1
ATOM 702 N N . ASP A 1 91 ? -4.865 12.748 3.261 1.00 94.88 91 ASP A N 1
ATOM 703 C CA . ASP A 1 91 ? -5.658 13.764 2.552 1.00 94.88 91 ASP A CA 1
ATOM 704 C C . ASP A 1 91 ? -6.999 13.224 2.035 1.00 94.88 91 ASP A C 1
ATOM 706 O O . ASP A 1 91 ? -7.655 13.861 1.216 1.00 94.88 91 ASP A O 1
ATOM 710 N N . ASP A 1 92 ? -7.414 12.043 2.512 1.00 95.00 92 ASP A N 1
ATOM 711 C CA . ASP A 1 92 ? -8.671 11.390 2.109 1.00 95.00 92 ASP A CA 1
ATOM 712 C C . ASP A 1 92 ? -8.769 11.177 0.584 1.00 95.00 92 ASP A C 1
ATOM 714 O O . ASP A 1 92 ? -9.862 11.156 0.016 1.00 95.00 92 ASP A O 1
ATOM 718 N N . ALA A 1 93 ? -7.623 11.008 -0.089 1.00 97.00 93 ALA A N 1
ATOM 719 C CA . ALA A 1 93 ? -7.584 10.830 -1.533 1.00 97.00 93 ALA A CA 1
ATOM 720 C C . ALA A 1 93 ? -8.352 9.571 -1.970 1.00 97.00 93 ALA A C 1
ATOM 722 O O . ALA A 1 93 ? -8.244 8.501 -1.361 1.00 97.00 93 ALA A O 1
ATOM 723 N N . VAL A 1 94 ? -9.099 9.704 -3.065 1.00 97.31 94 VAL A N 1
ATOM 724 C CA . VAL A 1 94 ? -9.862 8.627 -3.701 1.00 97.31 94 VAL A CA 1
ATOM 725 C C . VAL A 1 94 ? -9.412 8.521 -5.150 1.00 97.31 94 VAL A C 1
ATOM 727 O O . VAL A 1 94 ? -9.376 9.524 -5.857 1.00 97.31 94 VAL A O 1
ATOM 730 N N . TYR A 1 95 ? -9.099 7.304 -5.588 1.00 97.94 95 TYR A N 1
ATOM 731 C CA . TYR A 1 95 ? -8.603 7.032 -6.936 1.00 97.94 95 TYR A CA 1
ATOM 732 C C . TYR A 1 95 ? -9.620 6.224 -7.733 1.00 97.94 95 TYR A C 1
ATOM 734 O O . TYR A 1 95 ? -10.243 5.300 -7.201 1.00 97.94 95 TYR A O 1
ATOM 742 N N . GLY A 1 96 ? -9.783 6.564 -9.008 1.00 97.25 96 GLY A N 1
ATOM 743 C CA . GLY A 1 96 ? -10.682 5.870 -9.922 1.00 97.25 96 GLY A CA 1
ATOM 744 C C . GLY A 1 96 ? -10.104 4.545 -10.407 1.00 97.25 96 GLY A C 1
ATOM 745 O O . GLY A 1 96 ? -10.858 3.591 -10.599 1.00 97.25 96 GLY A O 1
ATOM 746 N N . THR A 1 97 ? -8.777 4.456 -10.530 1.00 97.69 97 THR A N 1
ATOM 747 C CA . THR A 1 97 ? -8.091 3.280 -11.088 1.00 97.69 97 THR A CA 1
ATOM 748 C C . THR A 1 97 ? -6.940 2.766 -10.207 1.00 97.69 97 THR A C 1
ATOM 750 O O . THR A 1 97 ? -6.401 3.520 -9.388 1.00 97.69 97 THR A O 1
ATOM 753 N N . PRO A 1 98 ? -6.525 1.492 -10.378 1.00 98.00 98 PRO A N 1
ATOM 754 C CA . PRO A 1 98 ? -5.324 0.950 -9.738 1.00 98.00 98 PRO A CA 1
ATOM 755 C C . PRO A 1 98 ? -4.051 1.728 -10.091 1.00 98.00 98 PRO A C 1
ATOM 757 O O . PRO A 1 98 ? -3.236 2.005 -9.210 1.00 98.00 98 PRO A O 1
ATOM 760 N N . ALA A 1 99 ? -3.912 2.117 -11.363 1.00 96.69 99 ALA A N 1
ATOM 761 C CA . ALA A 1 99 ? -2.764 2.867 -11.866 1.00 96.69 99 ALA A CA 1
ATOM 762 C C . ALA A 1 99 ? -2.640 4.237 -11.180 1.00 96.69 99 ALA A C 1
ATOM 764 O O . ALA A 1 99 ? -1.576 4.568 -10.667 1.00 96.69 99 ALA A O 1
ATOM 765 N N . GLU A 1 100 ? -3.738 4.994 -11.060 1.00 97.69 100 GLU A N 1
ATOM 766 C CA . GLU A 1 100 ? -3.752 6.279 -10.342 1.00 97.69 100 GLU A CA 1
ATOM 767 C C . GLU A 1 100 ? -3.309 6.136 -8.881 1.00 97.69 100 GLU A C 1
ATOM 769 O O . GLU A 1 100 ? -2.520 6.940 -8.382 1.00 97.69 100 GLU A O 1
ATOM 774 N N . ALA A 1 101 ? -3.802 5.100 -8.196 1.00 98.19 101 ALA A N 1
ATOM 775 C CA . ALA A 1 101 ? -3.490 4.864 -6.793 1.00 98.19 101 ALA A CA 1
ATOM 776 C C . ALA A 1 101 ? -2.009 4.569 -6.554 1.00 98.19 101 ALA A C 1
ATOM 778 O O . ALA A 1 101 ? -1.437 5.083 -5.589 1.00 98.19 101 ALA A O 1
ATOM 779 N N . VAL A 1 102 ? -1.398 3.751 -7.413 1.00 97.69 102 VAL A N 1
ATOM 780 C CA . VAL A 1 102 ? 0.030 3.422 -7.336 1.00 97.69 102 VAL A CA 1
ATOM 781 C C . VAL A 1 102 ? 0.878 4.605 -7.777 1.00 97.69 102 VAL A C 1
ATOM 783 O O . VAL A 1 102 ? 1.802 4.986 -7.060 1.00 97.69 102 VAL A O 1
ATOM 786 N N . GLN A 1 103 ? 0.524 5.257 -8.884 1.00 96.12 103 GLN A N 1
ATOM 787 C CA . GLN A 1 103 ? 1.263 6.405 -9.397 1.00 96.12 103 GLN A CA 1
ATOM 788 C C . GLN A 1 103 ? 1.309 7.552 -8.384 1.00 96.12 103 GLN A C 1
ATOM 790 O O . GLN A 1 103 ? 2.342 8.200 -8.230 1.00 96.12 103 GLN A O 1
ATOM 795 N N . ALA A 1 104 ? 0.236 7.771 -7.620 1.00 97.12 104 ALA A N 1
ATOM 796 C CA . ALA A 1 104 ? 0.242 8.751 -6.539 1.00 97.12 104 ALA A CA 1
ATOM 797 C C . ALA A 1 104 ? 1.305 8.457 -5.463 1.00 97.12 104 ALA A C 1
ATOM 799 O O . ALA A 1 104 ? 1.927 9.394 -4.962 1.00 97.12 104 ALA A O 1
ATOM 800 N N . VAL A 1 105 ? 1.557 7.180 -5.136 1.00 97.31 105 VAL A N 1
ATOM 801 C CA . VAL A 1 105 ? 2.652 6.788 -4.228 1.00 97.31 105 VAL A CA 1
ATOM 802 C C . VAL A 1 105 ? 3.999 7.093 -4.872 1.00 97.31 105 VAL A C 1
ATOM 804 O O . VAL A 1 105 ? 4.830 7.743 -4.246 1.00 97.31 105 VAL A O 1
ATOM 807 N N . LEU A 1 106 ? 4.207 6.686 -6.129 1.00 95.12 106 LEU A N 1
ATOM 808 C CA . LEU A 1 106 ? 5.475 6.905 -6.834 1.00 95.12 106 LEU A CA 1
ATOM 809 C C . LEU A 1 106 ? 5.821 8.394 -6.923 1.00 95.12 106 LEU A C 1
ATOM 811 O O . LEU A 1 106 ? 6.947 8.783 -6.627 1.00 95.12 106 LEU A O 1
ATOM 815 N N . GLN A 1 107 ? 4.843 9.243 -7.246 1.00 93.75 107 GLN A N 1
ATOM 816 C CA . GLN A 1 107 ? 5.028 10.694 -7.268 1.00 93.75 107 GLN A CA 1
ATOM 817 C C . GLN A 1 107 ? 5.446 11.230 -5.897 1.00 93.75 107 GLN A C 1
ATOM 819 O O . GLN A 1 107 ? 6.358 12.050 -5.814 1.00 93.75 107 GLN A O 1
ATOM 824 N N . LYS A 1 108 ? 4.839 10.747 -4.805 1.00 94.31 108 LYS A N 1
ATOM 825 C CA . LYS A 1 108 ? 5.256 11.147 -3.457 1.00 94.31 108 LYS A CA 1
ATOM 826 C C . LYS A 1 108 ? 6.668 10.697 -3.120 1.00 94.31 108 LYS A C 1
ATOM 828 O O . LYS A 1 108 ? 7.420 11.524 -2.623 1.00 94.31 108 LYS A O 1
ATOM 833 N N . VAL A 1 109 ? 7.042 9.465 -3.462 1.00 92.94 109 VAL A N 1
ATOM 834 C CA . VAL A 1 109 ? 8.410 8.954 -3.284 1.00 92.94 109 VAL A CA 1
ATOM 835 C C . VAL A 1 109 ? 9.429 9.841 -4.005 1.00 92.94 109 VAL A C 1
ATOM 837 O O . VAL A 1 109 ? 10.452 10.201 -3.430 1.00 92.94 109 VAL A O 1
ATOM 840 N N . VAL A 1 110 ? 9.135 10.258 -5.241 1.00 89.88 110 VAL A N 1
ATOM 841 C CA . VAL A 1 110 ? 10.008 11.172 -5.999 1.00 89.88 110 VAL A CA 1
ATOM 842 C C . VAL A 1 110 ? 10.094 12.552 -5.344 1.00 89.88 110 VAL A C 1
ATOM 844 O O . VAL A 1 110 ? 11.155 13.165 -5.349 1.00 89.88 110 VAL A O 1
ATOM 847 N N . MET A 1 111 ? 8.995 13.055 -4.778 1.00 87.81 111 MET A N 1
ATOM 848 C CA . MET A 1 111 ? 8.972 14.369 -4.130 1.00 87.81 111 MET A CA 1
ATOM 849 C C . MET A 1 111 ? 9.666 14.390 -2.763 1.00 87.81 111 MET A C 1
ATOM 851 O O . MET A 1 111 ? 10.171 15.441 -2.368 1.00 87.81 111 MET A O 1
ATOM 855 N N . THR A 1 112 ? 9.646 13.285 -2.014 1.00 81.44 112 THR A N 1
ATOM 856 C CA . THR A 1 112 ? 10.218 13.217 -0.660 1.00 81.44 112 THR A CA 1
ATOM 857 C C . THR A 1 112 ? 11.692 12.823 -0.650 1.00 81.44 112 THR A C 1
ATOM 859 O O . THR A 1 112 ? 12.382 13.100 0.330 1.00 81.44 112 THR A O 1
ATOM 862 N N . GLN A 1 113 ? 12.204 12.239 -1.737 1.00 73.06 113 GLN A N 1
ATOM 863 C CA . GLN A 1 113 ? 13.583 11.762 -1.832 1.00 73.06 113 GLN A CA 1
ATOM 864 C C . GLN A 1 113 ? 14.434 12.547 -2.853 1.00 73.06 113 GLN A C 1
ATOM 866 O O . GLN A 1 113 ? 13.941 13.325 -3.665 1.00 73.06 113 GLN A O 1
ATOM 871 N N . SER A 1 114 ? 15.758 12.368 -2.782 1.00 59.16 114 SER A N 1
ATOM 872 C CA . SER A 1 114 ? 16.725 12.936 -3.739 1.00 59.16 114 SER A CA 1
ATOM 873 C C . SER A 1 114 ? 16.613 12.270 -5.121 1.00 59.16 114 SER A C 1
ATOM 875 O O . SER A 1 114 ? 16.059 11.183 -5.242 1.00 59.16 114 SER A O 1
ATOM 877 N N . VAL A 1 115 ? 17.215 12.870 -6.157 1.00 53.88 115 VAL A N 1
ATOM 878 C CA . VAL A 1 115 ? 17.214 12.393 -7.560 1.00 53.88 115 VAL A CA 1
ATOM 879 C C . VAL A 1 115 ? 17.615 10.914 -7.706 1.00 53.88 115 VAL A C 1
ATOM 881 O O . VAL A 1 115 ? 17.134 10.252 -8.613 1.00 53.88 115 VAL A O 1
ATOM 884 N N . ALA A 1 116 ? 18.422 10.359 -6.795 1.00 54.00 116 ALA A N 1
ATOM 885 C CA . ALA A 1 116 ? 18.788 8.936 -6.792 1.00 54.00 116 ALA A CA 1
ATOM 886 C C . ALA A 1 116 ? 17.605 7.968 -6.538 1.00 54.00 116 ALA A C 1
ATOM 888 O O . ALA A 1 116 ? 17.715 6.780 -6.816 1.00 54.00 116 ALA A O 1
ATOM 889 N N . ALA A 1 117 ? 16.471 8.450 -6.022 1.00 58.47 117 ALA A N 1
ATOM 890 C CA . ALA A 1 117 ? 15.307 7.627 -5.694 1.00 58.47 117 ALA A CA 1
ATOM 891 C C . ALA A 1 117 ? 14.427 7.264 -6.897 1.00 58.47 117 ALA A C 1
ATOM 893 O O . ALA A 1 117 ? 13.632 6.326 -6.818 1.00 58.47 117 ALA A O 1
ATOM 894 N N . THR A 1 118 ? 14.550 7.981 -8.018 1.00 61.84 118 THR A N 1
ATOM 895 C CA . THR A 1 118 ? 13.788 7.663 -9.235 1.00 61.84 118 THR A CA 1
ATOM 896 C C . THR A 1 118 ? 14.214 6.313 -9.812 1.00 61.84 118 THR A C 1
ATOM 898 O O . THR A 1 118 ? 13.365 5.546 -10.263 1.00 61.84 118 THR A O 1
ATOM 901 N N . GLU A 1 119 ? 15.498 5.963 -9.709 1.00 65.75 119 GLU A N 1
ATOM 902 C CA . GLU A 1 119 ? 16.042 4.682 -10.182 1.00 65.75 119 GLU A CA 1
ATOM 903 C C . GLU A 1 119 ? 15.471 3.471 -9.420 1.00 65.75 119 GLU A C 1
ATOM 905 O O . GLU A 1 119 ? 15.455 2.356 -9.940 1.00 65.75 119 GLU A O 1
ATOM 910 N N . GLU A 1 120 ? 14.914 3.691 -8.226 1.00 83.19 120 GLU A N 1
ATOM 911 C CA . GLU A 1 120 ? 14.331 2.647 -7.381 1.00 83.19 120 GLU A CA 1
ATOM 912 C C . GLU A 1 120 ? 12.844 2.379 -7.661 1.00 83.19 120 GLU A C 1
ATOM 914 O O . GLU A 1 120 ? 12.292 1.407 -7.136 1.00 83.19 120 GLU A O 1
ATOM 919 N N . LEU A 1 121 ? 12.174 3.190 -8.492 1.00 90.88 121 LEU A N 1
ATOM 920 C CA . LEU A 1 121 ? 10.746 3.004 -8.789 1.00 90.88 121 LEU A CA 1
ATOM 921 C C . LEU A 1 121 ? 10.452 1.682 -9.521 1.00 90.88 121 LEU A C 1
ATOM 923 O O . LEU A 1 121 ? 9.534 0.978 -9.089 1.00 90.88 121 LEU A O 1
ATOM 927 N N . PRO A 1 122 ? 11.219 1.263 -10.554 1.00 92.25 122 PRO A N 1
ATOM 928 C CA . PRO A 1 122 ? 11.017 -0.048 -11.174 1.00 92.25 122 PRO A CA 1
ATOM 929 C C . PRO A 1 122 ? 11.219 -1.199 -10.178 1.00 92.25 122 PRO A C 1
ATOM 931 O O . PRO A 1 122 ? 10.474 -2.178 -10.188 1.00 92.25 122 PRO A O 1
ATOM 934 N N . SER A 1 123 ? 12.193 -1.060 -9.273 1.00 91.31 123 SER A N 1
ATOM 935 C CA . SER A 1 123 ? 12.470 -2.029 -8.206 1.00 91.31 123 SER A CA 1
ATOM 936 C C . SER A 1 123 ? 11.310 -2.117 -7.204 1.00 91.31 123 SER A C 1
ATOM 938 O O . SER A 1 123 ? 10.863 -3.213 -6.854 1.00 91.31 123 SER A O 1
ATOM 940 N N . LEU A 1 124 ? 10.749 -0.969 -6.802 1.00 93.50 124 LEU A N 1
ATOM 941 C CA . LEU A 1 124 ? 9.562 -0.881 -5.949 1.00 93.50 124 LEU A CA 1
ATOM 942 C C . LEU A 1 124 ? 8.344 -1.548 -6.597 1.00 93.50 124 LEU A C 1
ATOM 944 O O . LEU A 1 124 ? 7.692 -2.374 -5.957 1.00 93.50 124 LEU A O 1
ATOM 948 N N . LEU A 1 125 ? 8.050 -1.229 -7.858 1.00 95.12 125 LEU A N 1
ATOM 949 C CA . LEU A 1 125 ? 6.926 -1.829 -8.578 1.00 95.12 125 LEU A CA 1
ATOM 950 C C . LEU A 1 125 ? 7.119 -3.327 -8.794 1.00 95.12 125 LEU A C 1
ATOM 952 O O . LEU A 1 125 ? 6.168 -4.087 -8.637 1.00 95.12 125 LEU A O 1
ATOM 956 N N . GLY A 1 126 ? 8.347 -3.774 -9.061 1.00 94.19 126 GLY A N 1
ATOM 957 C CA . GLY A 1 126 ? 8.680 -5.195 -9.112 1.00 94.19 126 GLY A CA 1
ATOM 958 C C . GLY A 1 126 ? 8.387 -5.910 -7.788 1.00 94.19 126 GLY A C 1
ATOM 959 O O . GLY A 1 126 ? 7.765 -6.974 -7.784 1.00 94.19 126 GLY A O 1
ATOM 960 N N . ALA A 1 127 ? 8.774 -5.317 -6.655 1.00 94.75 127 ALA A N 1
ATOM 961 C CA . ALA A 1 127 ? 8.476 -5.861 -5.329 1.00 94.75 127 ALA A CA 1
ATOM 962 C C . ALA A 1 127 ? 6.968 -5.862 -5.026 1.00 94.75 127 ALA A C 1
ATOM 964 O O . ALA A 1 127 ? 6.438 -6.854 -4.523 1.00 94.75 127 ALA A O 1
ATOM 965 N N . PHE A 1 128 ? 6.261 -4.784 -5.373 1.00 97.06 128 PHE A N 1
ATOM 966 C CA . PHE A 1 128 ? 4.817 -4.677 -5.170 1.00 97.06 128 PHE A CA 1
ATOM 967 C C . PHE A 1 128 ? 4.036 -5.662 -6.049 1.00 97.06 128 PHE A C 1
ATOM 969 O O . PHE A 1 128 ? 3.118 -6.325 -5.574 1.00 97.06 128 PHE A O 1
ATOM 976 N N . ARG A 1 129 ? 4.454 -5.858 -7.302 1.00 95.94 129 ARG A N 1
ATOM 977 C CA . ARG A 1 129 ? 3.916 -6.900 -8.181 1.00 95.94 129 ARG A CA 1
ATOM 978 C C . ARG A 1 129 ? 4.075 -8.280 -7.553 1.00 95.94 129 ARG A C 1
ATOM 980 O O . ARG A 1 129 ? 3.104 -9.022 -7.474 1.00 95.94 129 ARG A O 1
ATOM 987 N N . LYS A 1 130 ? 5.274 -8.629 -7.074 1.00 94.94 130 LYS A N 1
ATOM 988 C CA . LYS A 1 130 ? 5.502 -9.915 -6.394 1.00 94.94 130 LYS A CA 1
ATOM 989 C C . LYS A 1 130 ? 4.631 -10.079 -5.147 1.00 94.94 130 LYS A C 1
ATOM 991 O O . LYS A 1 130 ? 4.138 -11.177 -4.907 1.00 94.94 130 LYS A O 1
ATOM 996 N N . PHE A 1 131 ? 4.428 -9.003 -4.384 1.00 96.25 131 PHE A N 1
ATOM 997 C CA . PHE A 1 131 ? 3.503 -8.986 -3.252 1.00 96.25 131 PHE A CA 1
ATOM 998 C C . PHE A 1 131 ? 2.077 -9.344 -3.705 1.00 96.25 131 PHE A C 1
ATOM 1000 O O . PHE A 1 131 ? 1.466 -10.250 -3.139 1.00 96.25 131 PHE A O 1
ATOM 1007 N N . LEU A 1 132 ? 1.581 -8.698 -4.769 1.00 96.19 132 LEU A N 1
ATOM 1008 C CA . LEU A 1 132 ? 0.247 -8.941 -5.332 1.00 96.19 132 LEU A CA 1
ATOM 1009 C C . LEU A 1 132 ? 0.099 -10.322 -5.994 1.00 96.19 132 LEU A C 1
ATOM 1011 O O . LEU A 1 132 ? -0.967 -10.924 -5.923 1.00 96.19 132 LEU A O 1
ATOM 1015 N N . SER A 1 133 ? 1.156 -10.857 -6.609 1.00 94.19 133 SER A N 1
ATOM 1016 C CA . SER A 1 133 ? 1.168 -12.198 -7.212 1.00 94.19 133 SER A CA 1
ATOM 1017 C C . SER A 1 133 ? 1.242 -13.340 -6.190 1.00 94.19 133 SER A C 1
ATOM 1019 O O . SER A 1 133 ? 1.278 -14.507 -6.588 1.00 94.19 133 SER A O 1
ATOM 1021 N N . SER A 1 134 ? 1.316 -13.046 -4.889 1.00 92.38 134 SER A N 1
ATOM 1022 C CA . SER A 1 134 ? 1.466 -14.084 -3.872 1.00 92.38 134 SER A CA 1
ATOM 1023 C C . SER A 1 134 ? 0.216 -14.974 -3.781 1.00 92.38 134 SER A C 1
ATOM 1025 O O . SER A 1 134 ? -0.900 -14.454 -3.718 1.00 92.38 134 SER A O 1
ATOM 1027 N N . PRO A 1 135 ? 0.362 -16.311 -3.675 1.00 90.50 135 PRO A N 1
ATOM 1028 C CA . PRO A 1 135 ? -0.770 -17.216 -3.454 1.00 90.50 135 PRO A CA 1
ATOM 1029 C C . PRO A 1 135 ? -1.560 -16.920 -2.170 1.00 90.50 135 PRO A C 1
ATOM 1031 O O . PRO A 1 135 ? -2.729 -17.276 -2.074 1.00 90.50 135 PRO A O 1
ATOM 1034 N N . GLN A 1 136 ? -0.923 -16.269 -1.192 1.00 91.94 136 GLN A N 1
ATOM 1035 C CA . GLN A 1 136 ? -1.510 -15.871 0.092 1.00 91.94 136 GLN A CA 1
ATOM 1036 C C . GLN A 1 136 ? -1.824 -14.366 0.120 1.00 91.94 136 GLN A C 1
ATOM 1038 O O . GLN A 1 136 ? -1.734 -13.732 1.168 1.00 91.94 136 GLN A O 1
ATOM 1043 N N . LEU A 1 137 ? -2.164 -13.762 -1.030 1.00 94.38 137 LEU A N 1
ATOM 1044 C CA . LEU A 1 137 ? -2.352 -12.311 -1.161 1.00 94.38 137 LEU A CA 1
ATOM 1045 C C . LEU A 1 137 ? -3.240 -11.716 -0.066 1.00 94.38 137 LEU A C 1
ATOM 1047 O O . LEU A 1 137 ? -2.898 -10.691 0.512 1.00 94.38 137 LEU A O 1
ATOM 1051 N N . LYS A 1 138 ? -4.375 -12.354 0.223 1.00 94.38 138 LYS A N 1
ATOM 1052 C CA . LYS A 1 138 ? -5.322 -11.862 1.223 1.00 94.38 138 LYS A CA 1
ATOM 1053 C C . LYS A 1 138 ? -4.698 -11.792 2.620 1.00 94.38 138 LYS A C 1
ATOM 1055 O O . LYS A 1 138 ? -4.793 -10.754 3.271 1.00 94.38 138 LYS A O 1
ATOM 1060 N N . ASP A 1 139 ? -4.024 -12.854 3.050 1.00 94.25 139 ASP A N 1
ATOM 1061 C CA . ASP A 1 139 ? -3.380 -12.921 4.366 1.00 94.25 139 ASP A CA 1
ATOM 1062 C C 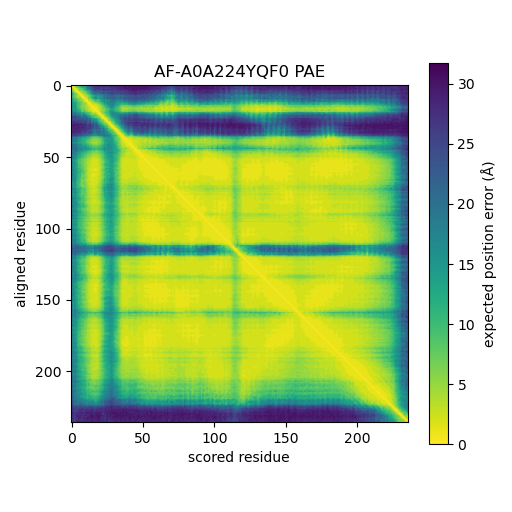. ASP A 1 139 ? -2.178 -11.975 4.444 1.00 94.25 139 ASP A C 1
ATOM 1064 O O . ASP A 1 139 ? -1.997 -11.271 5.437 1.00 94.25 139 ASP A O 1
ATOM 1068 N N . ASN A 1 140 ? -1.411 -11.866 3.357 1.00 95.62 140 ASN A N 1
ATOM 1069 C CA . ASN A 1 140 ? -0.316 -10.909 3.246 1.00 95.62 140 ASN A CA 1
ATOM 1070 C C . ASN A 1 140 ? -0.826 -9.463 3.325 1.00 95.62 140 ASN A C 1
ATOM 1072 O O . ASN A 1 140 ? -0.264 -8.644 4.048 1.00 95.62 140 ASN A O 1
ATOM 1076 N N . ALA A 1 141 ? -1.911 -9.134 2.623 1.00 97.62 141 ALA A N 1
ATOM 1077 C CA . ALA A 1 141 ? -2.525 -7.813 2.687 1.00 97.62 141 ALA A CA 1
ATOM 1078 C C . ALA A 1 141 ? -3.017 -7.497 4.106 1.00 97.62 141 ALA A C 1
ATOM 1080 O O . ALA A 1 141 ? -2.763 -6.403 4.609 1.00 97.62 141 ALA A O 1
ATOM 1081 N N . LEU A 1 142 ? -3.652 -8.458 4.785 1.00 97.19 142 LEU A N 1
ATOM 1082 C CA . LEU A 1 142 ? -4.073 -8.296 6.178 1.00 97.19 142 LEU A CA 1
ATOM 1083 C C . LEU A 1 142 ? -2.887 -8.078 7.119 1.00 97.19 142 LEU A C 1
ATOM 1085 O O . LEU A 1 142 ? -2.941 -7.169 7.945 1.00 97.19 142 LEU A O 1
ATOM 1089 N N . ARG A 1 143 ? -1.808 -8.852 6.966 1.00 96.31 143 ARG A N 1
ATOM 1090 C CA . ARG A 1 143 ? -0.582 -8.680 7.752 1.00 96.31 143 ARG A CA 1
ATOM 1091 C C . ARG A 1 143 ? 0.042 -7.302 7.540 1.00 96.31 143 ARG A C 1
ATOM 1093 O O . ARG A 1 143 ? 0.356 -6.628 8.515 1.00 96.31 143 ARG A O 1
ATOM 1100 N N . ALA A 1 144 ? 0.181 -6.858 6.292 1.00 98.06 144 ALA A N 1
ATOM 1101 C CA . ALA A 1 144 ? 0.730 -5.541 5.968 1.00 98.06 144 ALA A CA 1
ATOM 1102 C C . ALA A 1 144 ? -0.110 -4.400 6.573 1.00 98.06 144 ALA A C 1
ATOM 1104 O O . ALA A 1 144 ? 0.430 -3.440 7.131 1.00 98.06 144 ALA A O 1
ATOM 1105 N N . LEU A 1 145 ? -1.440 -4.515 6.509 1.00 98.50 145 LEU A N 1
ATOM 1106 C CA . LEU A 1 145 ? -2.352 -3.550 7.120 1.00 98.50 145 LEU A CA 1
ATOM 1107 C C . LEU A 1 145 ? -2.275 -3.576 8.656 1.00 98.50 145 LEU A C 1
ATOM 1109 O O . LEU A 1 145 ? -2.266 -2.512 9.271 1.00 98.50 145 LEU A O 1
ATOM 1113 N N . ASP A 1 146 ? -2.167 -4.748 9.284 1.00 97.75 146 ASP A N 1
ATOM 1114 C CA . ASP A 1 146 ? -2.019 -4.861 10.741 1.00 97.75 146 ASP A CA 1
ATOM 1115 C C . ASP A 1 146 ? -0.678 -4.302 11.241 1.00 97.75 146 ASP A C 1
ATOM 1117 O O . ASP A 1 146 ? -0.638 -3.573 12.235 1.00 97.75 146 ASP A O 1
ATOM 1121 N N . GLU A 1 147 ? 0.420 -4.562 10.526 1.00 97.56 147 GLU A N 1
ATOM 1122 C CA . GLU A 1 147 ? 1.725 -3.961 10.821 1.00 97.56 147 GLU A CA 1
ATOM 1123 C C . GLU A 1 147 ? 1.667 -2.430 10.684 1.00 97.56 147 GLU A C 1
ATOM 1125 O O . GLU A 1 147 ? 2.144 -1.715 11.567 1.00 97.56 147 GLU A O 1
ATOM 1130 N N . THR A 1 148 ? 0.990 -1.918 9.649 1.00 98.31 148 THR A N 1
ATOM 1131 C CA . THR A 1 148 ? 0.750 -0.474 9.456 1.00 98.31 148 THR A CA 1
ATOM 1132 C C . THR A 1 148 ? -0.078 0.127 10.601 1.00 98.31 148 THR A C 1
ATOM 1134 O O . THR A 1 148 ? 0.242 1.186 11.143 1.00 98.31 148 THR A O 1
ATOM 1137 N N . ARG A 1 149 ? -1.150 -0.552 11.020 1.00 98.31 149 ARG A N 1
ATOM 1138 C CA . ARG A 1 149 ? -1.971 -0.128 12.160 1.00 98.31 149 ARG A CA 1
ATOM 1139 C C . ARG A 1 149 ? -1.141 -0.092 13.445 1.00 98.31 149 ARG A C 1
ATOM 1141 O O . ARG A 1 149 ? -1.207 0.885 14.192 1.00 98.31 149 ARG A O 1
ATOM 1148 N N . SER A 1 150 ? -0.376 -1.152 13.694 1.00 97.94 150 SER A N 1
ATOM 1149 C CA . SER A 1 150 ? 0.430 -1.326 14.902 1.00 97.94 150 SER A CA 1
ATOM 1150 C C . SER A 1 150 ? 1.523 -0.268 15.007 1.00 97.94 150 SER A C 1
ATOM 1152 O O . SER A 1 150 ? 1.685 0.332 16.070 1.00 97.94 150 SER A O 1
ATOM 1154 N N . VAL A 1 151 ? 2.223 0.028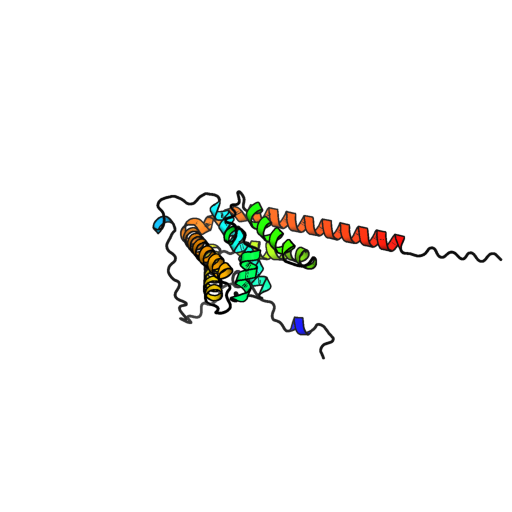 13.906 1.00 97.94 151 VAL A N 1
ATOM 1155 C CA . VAL A 1 151 ? 3.265 1.062 13.895 1.00 97.94 151 VAL A CA 1
ATOM 1156 C C . VAL A 1 151 ? 2.680 2.459 14.114 1.00 97.94 151 VAL A C 1
ATOM 1158 O O . VAL A 1 151 ? 3.257 3.255 14.853 1.00 97.94 151 VAL A O 1
ATOM 1161 N N . PHE A 1 152 ? 1.492 2.752 13.571 1.00 98.31 152 PHE A N 1
ATOM 1162 C CA . PHE A 1 152 ? 0.816 4.024 13.835 1.00 98.31 152 PHE A CA 1
ATOM 1163 C C . PHE A 1 152 ? 0.341 4.152 15.281 1.00 98.31 152 PHE A C 1
ATOM 1165 O O . PHE A 1 152 ? 0.431 5.242 15.850 1.00 98.31 152 PHE A O 1
ATOM 1172 N N . ASP A 1 153 ? -0.166 3.073 15.885 1.00 97.94 153 ASP A N 1
ATOM 1173 C CA . ASP A 1 153 ? -0.557 3.084 17.298 1.00 97.94 153 ASP A CA 1
ATOM 1174 C C . ASP A 1 153 ? 0.665 3.289 18.200 1.00 97.94 153 ASP A C 1
ATOM 1176 O O . ASP A 1 153 ? 0.619 4.113 19.115 1.00 97.94 153 ASP A O 1
ATOM 1180 N N . ALA A 1 154 ? 1.780 2.616 17.897 1.00 97.69 154 ALA A N 1
ATOM 1181 C CA . ALA A 1 154 ? 3.043 2.789 18.605 1.00 97.69 154 ALA A CA 1
ATOM 1182 C C . ALA A 1 154 ? 3.567 4.232 18.485 1.00 97.69 154 ALA A C 1
ATOM 1184 O O . ALA A 1 154 ? 3.794 4.882 19.506 1.00 97.69 154 ALA A O 1
ATOM 1185 N N . ALA A 1 155 ? 3.638 4.785 17.270 1.00 97.69 155 ALA A N 1
ATOM 1186 C CA . ALA A 1 155 ? 4.052 6.170 17.029 1.00 97.69 155 ALA A CA 1
ATOM 1187 C C . ALA A 1 155 ? 3.138 7.196 17.726 1.00 97.69 155 ALA A C 1
ATOM 1189 O O . ALA A 1 155 ? 3.597 8.204 18.256 1.00 97.69 155 ALA A O 1
ATOM 1190 N N . ALA A 1 156 ? 1.828 6.939 17.798 1.00 97.38 156 ALA A N 1
ATOM 1191 C CA . ALA A 1 156 ? 0.883 7.821 18.487 1.00 97.38 156 ALA A CA 1
ATOM 1192 C C . ALA A 1 156 ? 1.018 7.787 20.025 1.00 97.38 156 ALA A C 1
ATOM 1194 O O . ALA A 1 156 ? 0.480 8.670 20.717 1.00 97.38 156 ALA A O 1
ATOM 1195 N N . ARG A 1 157 ? 1.680 6.760 20.572 1.00 96.69 157 ARG A N 1
ATOM 1196 C CA . ARG A 1 157 ? 1.955 6.588 22.006 1.00 96.69 157 ARG A CA 1
ATOM 1197 C C . ARG A 1 157 ? 3.305 7.156 22.432 1.00 96.69 157 ARG A C 1
ATOM 1199 O O . ARG A 1 157 ? 3.472 7.352 23.634 1.00 96.69 157 ARG A O 1
ATOM 1206 N N . GLU A 1 158 ? 4.209 7.457 21.500 1.00 96.19 158 GLU A N 1
ATOM 1207 C CA . GLU A 1 158 ? 5.497 8.067 21.835 1.00 96.19 158 GLU A CA 1
ATOM 1208 C C . GLU A 1 158 ? 5.305 9.414 22.562 1.00 96.19 158 GLU A C 1
ATOM 1210 O O . GLU A 1 158 ? 4.434 10.210 22.178 1.00 96.19 158 GLU A O 1
ATOM 1215 N N . PRO A 1 159 ? 6.076 9.680 23.632 1.00 92.50 159 PRO A N 1
ATOM 1216 C CA . PRO A 1 159 ? 5.933 10.900 24.421 1.00 92.50 159 PRO A CA 1
ATOM 1217 C C . PRO A 1 159 ? 6.291 12.166 23.630 1.00 92.50 159 PRO A C 1
ATOM 1219 O O . PRO A 1 159 ? 5.675 13.210 23.844 1.00 92.50 159 PRO A O 1
ATOM 1222 N N . GLU A 1 160 ? 7.216 12.073 22.673 1.00 92.31 160 GLU A N 1
ATOM 1223 C CA . GLU A 1 160 ? 7.640 13.164 21.790 1.00 92.31 160 GLU A CA 1
ATOM 1224 C C . GLU A 1 160 ? 6.666 13.411 20.620 1.00 92.31 160 GLU A C 1
ATOM 1226 O O . GLU A 1 160 ? 6.827 14.373 19.860 1.00 92.31 160 GLU A O 1
ATOM 1231 N N . CYS A 1 161 ? 5.631 12.576 20.466 1.00 92.94 161 CYS A N 1
ATOM 1232 C CA . CYS A 1 161 ? 4.693 12.664 19.352 1.00 92.94 161 CYS A CA 1
ATOM 1233 C C . CYS A 1 161 ? 3.888 13.974 19.395 1.00 92.94 161 CYS A C 1
ATOM 1235 O O . CYS A 1 161 ? 3.060 14.218 20.284 1.00 92.94 161 CYS A O 1
ATOM 1237 N N . LYS A 1 162 ? 4.084 14.816 18.375 1.00 94.75 162 LYS A N 1
ATOM 1238 C CA . LYS A 1 162 ? 3.370 16.091 18.218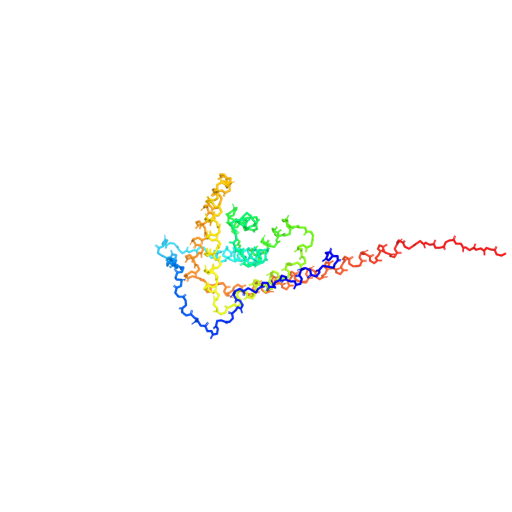 1.00 94.75 162 LYS A CA 1
ATOM 1239 C C . LYS A 1 162 ? 1.857 15.859 18.174 1.00 94.75 162 LYS A C 1
ATOM 1241 O O . LYS A 1 162 ? 1.369 14.958 17.494 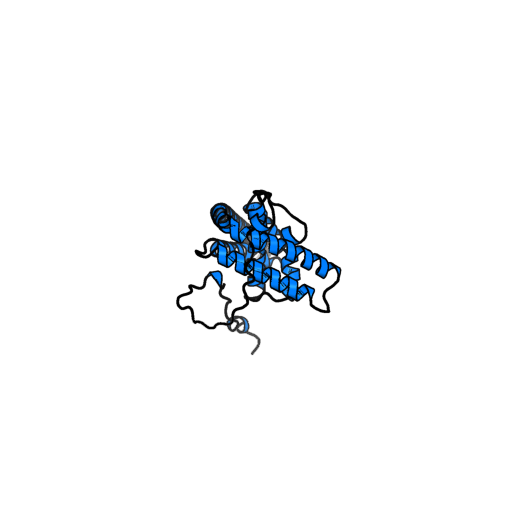1.00 94.75 162 LYS A O 1
ATOM 1246 N N . LYS A 1 163 ? 1.082 16.731 18.831 1.00 95.81 163 LYS A N 1
ATOM 1247 C CA . LYS A 1 163 ? -0.389 16.613 18.917 1.00 95.81 163 LYS A CA 1
ATOM 1248 C C . LYS A 1 163 ? -1.068 16.502 17.544 1.00 95.81 163 LYS A C 1
ATOM 1250 O O . LYS A 1 163 ? -2.003 15.718 17.397 1.00 95.81 163 LYS A O 1
ATOM 1255 N N . GLU A 1 164 ? -0.602 17.264 16.556 1.00 95.06 164 GLU A N 1
ATOM 1256 C CA . GLU A 1 164 ? -1.124 17.234 15.182 1.00 95.06 164 GLU A CA 1
ATOM 1257 C C . GLU A 1 164 ? -0.853 15.892 14.494 1.00 95.06 164 GLU A C 1
ATOM 1259 O O . GLU A 1 164 ? -1.771 15.278 13.949 1.00 95.06 164 GLU A O 1
ATOM 1264 N N . LEU A 1 165 ? 0.382 15.393 14.589 1.00 95.31 165 LEU A N 1
ATOM 1265 C CA . LEU A 1 165 ? 0.760 14.084 14.060 1.00 95.31 165 LEU A CA 1
ATOM 1266 C C . LEU A 1 165 ? -0.045 12.968 14.732 1.00 95.31 165 LEU A C 1
ATOM 1268 O O . LEU A 1 165 ? -0.634 12.134 14.053 1.00 95.31 165 LEU A O 1
ATOM 1272 N N . LYS A 1 166 ? -0.182 13.010 16.059 1.00 97.00 166 LYS A N 1
ATOM 1273 C CA . LYS A 1 166 ? -0.994 12.061 16.831 1.00 97.00 166 LYS A CA 1
ATOM 1274 C C . LYS A 1 166 ? -2.450 12.008 16.365 1.00 97.00 166 LYS A C 1
ATOM 1276 O O . LYS A 1 166 ? -3.056 10.937 16.344 1.00 97.00 166 LYS A O 1
ATOM 1281 N N . GLN A 1 167 ? -3.036 13.147 15.994 1.00 96.19 167 GLN A N 1
ATOM 1282 C CA . GLN A 1 167 ? -4.385 13.185 15.425 1.00 96.19 167 GLN A CA 1
ATOM 1283 C C . GLN A 1 167 ? -4.437 12.553 14.031 1.00 96.19 167 GLN A C 1
ATOM 1285 O O . GLN A 1 167 ? -5.354 11.771 13.772 1.00 96.19 167 GLN A O 1
ATOM 1290 N N . LYS A 1 168 ? -3.457 12.845 13.164 1.00 97.00 168 LYS A N 1
ATOM 1291 C CA . LYS A 1 168 ? -3.339 12.216 11.837 1.00 97.00 168 LYS A CA 1
ATOM 1292 C C . LYS A 1 168 ? -3.196 10.696 11.953 1.00 97.00 168 LYS A C 1
ATOM 1294 O O . LYS A 1 168 ? -3.978 9.978 11.340 1.00 97.00 168 LYS A O 1
ATOM 1299 N N . LEU A 1 169 ? -2.307 10.215 12.824 1.00 98.06 169 LEU A N 1
ATOM 1300 C CA . LEU A 1 169 ? -2.100 8.787 13.091 1.00 98.06 169 LEU A CA 1
ATOM 1301 C C . LEU A 1 169 ? -3.385 8.108 13.569 1.00 98.06 169 LEU A C 1
ATOM 1303 O O . LEU A 1 169 ? -3.781 7.088 13.022 1.00 98.06 169 LEU A O 1
ATOM 1307 N N . ARG A 1 170 ? -4.111 8.700 14.525 1.00 97.38 170 ARG A N 1
ATOM 1308 C CA . ARG A 1 170 ? -5.386 8.133 15.006 1.00 97.38 170 ARG A CA 1
ATOM 1309 C C . ARG A 1 170 ? -6.447 8.021 13.913 1.00 97.38 170 ARG A C 1
ATOM 1311 O O . ARG A 1 170 ? -7.192 7.045 13.895 1.00 97.38 170 ARG A O 1
ATOM 1318 N N . ARG A 1 171 ? -6.530 9.001 13.008 1.00 97.44 171 ARG A N 1
ATOM 1319 C CA . ARG A 1 171 ? -7.432 8.932 11.845 1.00 97.44 171 ARG A CA 1
ATOM 1320 C C . ARG A 1 171 ? -6.983 7.851 10.864 1.00 97.44 171 ARG A C 1
ATOM 1322 O O . ARG A 1 171 ? -7.814 7.063 10.422 1.00 97.44 171 ARG A O 1
ATOM 1329 N N . ALA A 1 172 ? -5.684 7.784 10.579 1.00 98.25 172 ALA A N 1
ATOM 1330 C CA . ALA A 1 172 ? -5.099 6.767 9.716 1.00 98.25 172 ALA A CA 1
ATOM 1331 C C . ALA A 1 172 ? -5.344 5.351 10.262 1.00 98.25 172 ALA A C 1
ATOM 1333 O O . ALA A 1 172 ? -5.803 4.503 9.510 1.00 98.25 172 ALA A O 1
ATOM 1334 N N . ILE A 1 173 ? -5.179 5.118 11.571 1.00 98.19 173 ILE A N 1
ATOM 1335 C CA . ILE A 1 173 ? -5.502 3.841 12.235 1.00 98.19 173 ILE A CA 1
ATOM 1336 C C . ILE A 1 173 ? -6.941 3.415 11.933 1.00 98.19 173 ILE A C 1
ATOM 1338 O O . ILE A 1 173 ? -7.168 2.280 11.533 1.00 98.19 173 ILE A O 1
ATOM 1342 N N . LYS A 1 174 ? -7.919 4.323 12.059 1.00 97.06 174 LYS A N 1
ATOM 1343 C CA . LYS A 1 174 ? -9.326 3.999 11.769 1.00 97.06 174 LYS A CA 1
ATOM 1344 C C . LYS A 1 174 ? -9.581 3.678 10.300 1.00 97.06 174 LYS A C 1
ATOM 1346 O O . LYS A 1 174 ? -10.359 2.772 10.010 1.00 97.06 174 LYS A O 1
ATOM 1351 N N . LYS A 1 175 ? -8.907 4.369 9.379 1.00 97.44 175 LYS A N 1
ATOM 1352 C CA . LYS A 1 175 ? -8.956 4.018 7.953 1.00 97.44 175 LYS A CA 1
ATOM 1353 C C . LYS A 1 175 ? -8.335 2.651 7.693 1.00 97.44 175 LYS A C 1
ATOM 1355 O O . LYS A 1 175 ? -8.935 1.856 6.985 1.00 97.44 175 LYS A O 1
ATOM 1360 N N . VAL A 1 176 ? -7.180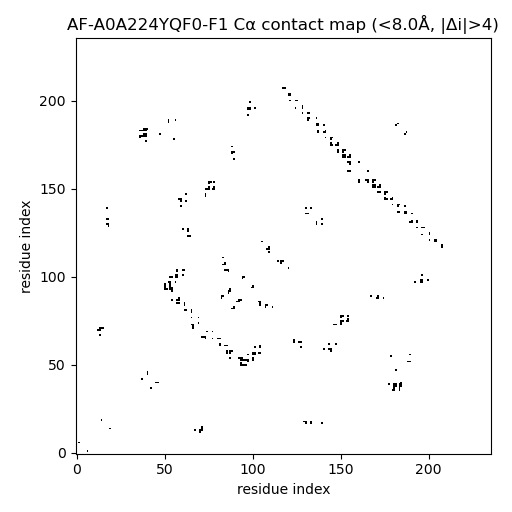 2.353 8.283 1.00 98.25 176 VAL A N 1
ATOM 1361 C CA . VAL A 1 176 ? -6.520 1.051 8.137 1.00 98.25 176 VAL A CA 1
ATOM 1362 C C . VAL A 1 176 ? -7.402 -0.066 8.699 1.00 98.25 176 VAL A C 1
ATOM 1364 O O . VAL A 1 176 ? -7.616 -1.049 8.004 1.00 98.25 176 VAL A O 1
ATOM 1367 N N . GLU A 1 177 ? -8.024 0.108 9.870 1.00 97.00 177 GLU A N 1
ATOM 1368 C CA . GLU A 1 177 ? -8.984 -0.860 10.440 1.00 97.00 177 GLU A CA 1
ATOM 1369 C C . GLU A 1 177 ? -10.189 -1.109 9.506 1.00 97.00 177 GLU A C 1
ATOM 1371 O O . GLU A 1 177 ? -10.632 -2.250 9.332 1.00 97.00 177 GLU A O 1
ATOM 1376 N N . TYR A 1 178 ? -10.688 -0.062 8.838 1.00 96.69 178 TYR A N 1
ATOM 1377 C CA . TYR A 1 178 ? -11.704 -0.204 7.791 1.00 96.69 178 TYR A CA 1
ATOM 1378 C C . TYR A 1 178 ? -11.179 -1.014 6.594 1.00 96.69 178 TYR A C 1
ATOM 1380 O O . TYR A 1 178 ? -11.861 -1.927 6.130 1.00 96.69 178 TYR A O 1
ATOM 1388 N N . MET A 1 179 ? -9.961 -0.733 6.120 1.00 97.69 179 MET A N 1
ATOM 1389 C CA . MET A 1 179 ? -9.341 -1.460 5.003 1.00 97.69 179 MET A CA 1
ATOM 1390 C C . MET A 1 179 ? -9.034 -2.920 5.352 1.00 97.69 179 MET A C 1
ATOM 1392 O O . MET A 1 179 ? -9.165 -3.790 4.493 1.00 97.69 179 MET A O 1
ATOM 1396 N N . MET A 1 180 ? -8.690 -3.221 6.608 1.00 97.94 180 MET A N 1
ATOM 1397 C CA . MET A 1 180 ? -8.546 -4.594 7.102 1.00 97.94 180 MET A CA 1
ATOM 1398 C C . MET A 1 180 ? -9.883 -5.331 6.996 1.00 97.94 180 MET A C 1
ATOM 1400 O O . MET A 1 180 ? -9.953 -6.394 6.385 1.00 97.94 180 MET A O 1
ATOM 1404 N N . SER A 1 181 ? -10.962 -4.722 7.496 1.00 96.94 181 SER A N 1
ATOM 1405 C CA . SER A 1 181 ? -12.320 -5.286 7.424 1.00 96.94 181 SER A CA 1
ATOM 1406 C C . SER A 1 181 ? -12.786 -5.481 5.974 1.00 96.94 181 SER A C 1
ATOM 1408 O O . SER A 1 181 ? -13.393 -6.498 5.637 1.00 96.94 181 SER A O 1
ATOM 1410 N N . TRP A 1 182 ? -12.456 -4.534 5.086 1.00 97.50 182 TRP A N 1
ATOM 1411 C CA . TRP A 1 182 ? -12.692 -4.664 3.647 1.00 97.50 182 TRP A CA 1
ATOM 1412 C C . TRP A 1 182 ? -11.902 -5.831 3.046 1.00 97.50 182 TRP A C 1
ATOM 1414 O O . TRP A 1 182 ? -12.462 -6.608 2.281 1.00 97.50 182 TRP A O 1
ATOM 1424 N N . THR A 1 183 ? -10.630 -6.000 3.412 1.00 97.38 183 THR A N 1
ATOM 1425 C CA . THR A 1 183 ? -9.750 -7.051 2.871 1.00 97.38 183 THR A CA 1
ATOM 1426 C C . THR A 1 183 ? -10.203 -8.447 3.303 1.00 97.38 183 THR A C 1
ATOM 1428 O O . THR A 1 183 ? -10.149 -9.382 2.504 1.00 97.38 183 THR A O 1
ATOM 1431 N N . VAL A 1 184 ? -10.737 -8.594 4.521 1.00 95.81 184 VAL A N 1
ATOM 1432 C CA . VAL A 1 184 ? -11.355 -9.851 4.983 1.00 95.81 184 VAL A CA 1
ATOM 1433 C C . VAL A 1 184 ? -12.496 -10.296 4.062 1.00 95.81 184 VAL A C 1
ATOM 1435 O O . VAL A 1 184 ? -12.625 -11.488 3.789 1.00 95.81 184 VAL A O 1
ATOM 1438 N N . GLU A 1 185 ? -13.312 -9.370 3.564 1.00 95.12 185 GLU A N 1
ATOM 1439 C CA . GLU A 1 185 ? -14.514 -9.702 2.786 1.00 95.12 185 GLU A CA 1
ATOM 1440 C C . GLU A 1 185 ? -14.289 -9.649 1.265 1.00 95.12 185 GLU A C 1
ATOM 1442 O O . GLU A 1 185 ? -14.851 -10.451 0.526 1.00 95.12 185 GLU A O 1
ATOM 1447 N N . TYR A 1 186 ? -13.436 -8.740 0.790 1.00 95.94 186 TYR A N 1
ATOM 1448 C CA . TYR A 1 186 ? -13.268 -8.408 -0.628 1.00 95.94 186 TYR A CA 1
ATOM 1449 C C . TYR A 1 186 ? -11.819 -8.498 -1.125 1.00 95.94 186 TYR A C 1
ATOM 1451 O O . TYR A 1 186 ? -11.555 -8.103 -2.261 1.00 95.94 186 TYR A O 1
ATOM 1459 N N . GLY A 1 187 ? -10.885 -9.008 -0.315 1.00 94.44 187 GLY A N 1
ATOM 1460 C CA . GLY A 1 187 ? -9.451 -9.043 -0.630 1.00 94.44 187 GLY A CA 1
ATOM 1461 C C . GLY A 1 187 ? -9.107 -9.712 -1.964 1.00 94.44 187 GLY A C 1
ATOM 1462 O O . GLY A 1 187 ? -8.173 -9.279 -2.632 1.00 94.44 187 GLY A O 1
ATOM 1463 N N . ASP A 1 188 ? -9.911 -10.673 -2.422 1.00 93.62 188 ASP A N 1
ATOM 1464 C CA . ASP A 1 188 ? -9.715 -11.343 -3.716 1.00 93.62 188 ASP A CA 1
ATOM 1465 C C . ASP A 1 188 ? -9.798 -10.373 -4.908 1.00 93.62 188 ASP A C 1
ATOM 1467 O O . ASP A 1 188 ? -9.194 -10.610 -5.954 1.00 93.62 188 ASP A O 1
ATOM 1471 N N . LYS A 1 189 ? -10.482 -9.227 -4.753 1.00 96.31 189 LYS A N 1
ATOM 1472 C CA . LYS A 1 189 ? -10.536 -8.179 -5.785 1.00 96.31 189 LYS A CA 1
ATOM 1473 C C . LYS A 1 189 ? -9.167 -7.571 -6.077 1.00 96.31 189 LYS A C 1
ATOM 1475 O O . LYS A 1 189 ? -8.977 -7.067 -7.179 1.00 96.31 189 LYS A O 1
ATOM 1480 N N . LEU A 1 190 ? -8.206 -7.647 -5.155 1.00 96.88 190 LEU A N 1
ATOM 1481 C CA . LEU A 1 190 ? -6.842 -7.166 -5.395 1.00 96.88 190 LEU A CA 1
ATOM 1482 C C . LEU A 1 190 ? -6.172 -7.906 -6.564 1.00 96.88 190 LEU A C 1
ATOM 1484 O O . LEU A 1 190 ? -5.434 -7.287 -7.326 1.00 96.88 190 LEU A O 1
ATOM 1488 N N . LEU A 1 191 ? -6.485 -9.194 -6.769 1.00 94.56 191 LEU A N 1
ATOM 1489 C CA . LEU A 1 191 ? -5.960 -9.974 -7.898 1.00 94.56 191 LEU A CA 1
ATOM 1490 C C . LEU A 1 191 ? -6.424 -9.420 -9.248 1.00 94.56 191 LEU A C 1
ATOM 1492 O O . LEU A 1 191 ? -5.675 -9.465 -10.221 1.00 94.56 191 LEU A O 1
ATOM 1496 N N . SER A 1 192 ? -7.639 -8.864 -9.310 1.00 94.62 192 SER A N 1
ATOM 1497 C CA . SER A 1 192 ? -8.176 -8.296 -10.553 1.00 94.62 192 SER A CA 1
ATOM 1498 C C . SER A 1 192 ? -7.411 -7.058 -11.028 1.00 94.62 192 SER A C 1
ATOM 1500 O O . SER A 1 192 ? -7.447 -6.741 -12.212 1.00 94.62 192 SER A O 1
ATOM 1502 N N . CYS A 1 193 ? -6.672 -6.405 -10.130 1.00 96.38 193 CYS A N 1
ATOM 1503 C CA . CYS A 1 193 ? -5.880 -5.219 -10.430 1.00 96.38 193 CYS A CA 1
ATOM 1504 C C . CYS A 1 193 ? -4.470 -5.547 -10.944 1.00 96.38 193 CYS A C 1
ATOM 1506 O O . CYS A 1 193 ? -3.771 -4.644 -11.392 1.00 96.38 193 CYS A O 1
ATOM 1508 N N . LEU A 1 194 ? -4.028 -6.811 -10.885 1.00 94.75 194 LEU A N 1
ATOM 1509 C CA . LEU A 1 194 ? -2.642 -7.187 -11.190 1.00 94.75 194 LEU A CA 1
ATOM 1510 C C . LEU A 1 194 ? -2.221 -6.798 -12.615 1.00 94.75 194 LEU A C 1
ATOM 1512 O O . LEU A 1 194 ? -1.107 -6.325 -12.803 1.00 94.75 194 LEU A O 1
ATOM 1516 N N . ASN A 1 195 ? -3.117 -6.937 -13.596 1.00 95.25 195 ASN A N 1
ATOM 1517 C CA . ASN A 1 195 ? -2.830 -6.552 -14.982 1.00 95.25 195 ASN A CA 1
ATOM 1518 C C . ASN A 1 195 ? -2.588 -5.044 -15.123 1.00 95.25 195 ASN A C 1
ATOM 1520 O O . ASN A 1 195 ? -1.670 -4.640 -15.830 1.00 95.25 195 ASN A O 1
ATOM 1524 N N . ASP A 1 196 ? -3.376 -4.216 -14.433 1.00 95.38 196 ASP A N 1
ATOM 1525 C CA . ASP A 1 196 ? -3.202 -2.761 -14.464 1.00 95.38 196 ASP A CA 1
ATOM 1526 C C . ASP A 1 196 ? -1.868 -2.362 -13.821 1.00 95.38 196 ASP A C 1
ATOM 1528 O O . ASP A 1 196 ? -1.161 -1.496 -14.333 1.00 95.38 196 ASP A O 1
ATOM 1532 N N . ILE A 1 197 ? -1.485 -3.039 -12.730 1.00 95.31 197 ILE A N 1
ATOM 1533 C CA . ILE A 1 197 ? -0.186 -2.825 -12.079 1.00 95.31 197 ILE A CA 1
ATOM 1534 C C . ILE A 1 197 ? 0.971 -3.298 -12.968 1.00 95.31 197 ILE A C 1
ATOM 1536 O O . ILE A 1 197 ? 2.009 -2.643 -13.011 1.00 95.31 197 ILE A O 1
ATOM 1540 N N . ASP A 1 198 ? 0.803 -4.399 -13.702 1.00 94.81 198 ASP A N 1
ATOM 1541 C CA . ASP A 1 198 ? 1.800 -4.891 -14.656 1.00 94.81 198 ASP A CA 1
ATOM 1542 C C . ASP A 1 198 ? 2.034 -3.894 -15.796 1.00 94.81 198 ASP A C 1
ATOM 1544 O O . ASP A 1 198 ? 3.183 -3.635 -16.156 1.00 94.81 198 ASP A O 1
ATOM 1548 N N . VAL A 1 199 ? 0.961 -3.311 -16.336 1.00 95.56 199 VAL A N 1
ATOM 1549 C CA . VAL A 1 199 ? 1.046 -2.271 -17.371 1.00 95.56 199 VAL A CA 1
ATOM 1550 C C . VAL A 1 199 ? 1.753 -1.028 -16.831 1.00 95.56 199 VAL A C 1
ATOM 1552 O O . VAL A 1 199 ? 2.675 -0.532 -17.479 1.00 95.56 199 VAL A O 1
ATOM 1555 N N . GLU A 1 200 ? 1.389 -0.563 -15.634 1.00 93.81 200 GLU A N 1
ATOM 1556 C CA . GLU A 1 200 ? 2.037 0.594 -15.002 1.00 93.81 200 GLU A CA 1
ATOM 1557 C C . GLU A 1 200 ? 3.530 0.334 -14.739 1.00 93.81 200 GLU A C 1
ATOM 1559 O O . GLU A 1 200 ? 4.376 1.178 -15.026 1.00 93.81 200 GLU A O 1
ATOM 1564 N N . ALA A 1 201 ? 3.887 -0.861 -14.258 1.00 92.81 201 ALA A N 1
ATOM 1565 C CA . ALA A 1 201 ? 5.277 -1.240 -14.014 1.00 92.81 201 ALA A CA 1
ATOM 1566 C C . ALA A 1 201 ? 6.125 -1.234 -15.291 1.00 92.81 201 ALA A C 1
ATOM 1568 O O . ALA A 1 201 ? 7.263 -0.757 -15.271 1.00 92.81 201 ALA A O 1
ATOM 1569 N N . LEU A 1 202 ? 5.573 -1.733 -16.401 1.00 93.50 202 LEU A N 1
ATOM 1570 C CA . LEU 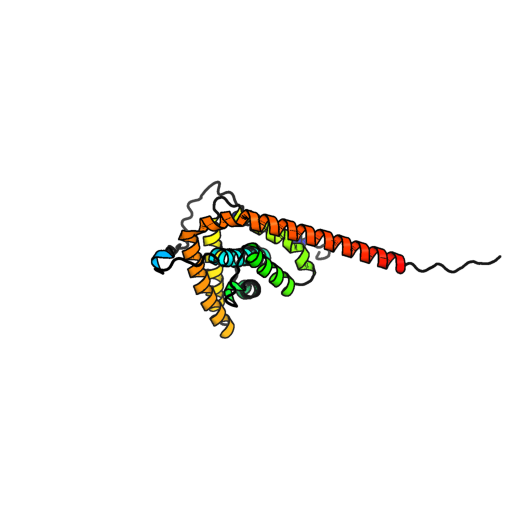A 1 202 ? 6.234 -1.685 -17.704 1.00 93.50 202 LEU A CA 1
ATOM 1571 C C . LEU A 1 202 ? 6.404 -0.241 -18.190 1.00 93.50 202 LEU A C 1
ATOM 1573 O O . LEU A 1 202 ? 7.505 0.128 -18.595 1.00 93.50 202 LEU A O 1
ATOM 1577 N N . ALA A 1 203 ? 5.359 0.583 -18.081 1.00 93.19 203 ALA A N 1
ATOM 1578 C CA . ALA A 1 203 ? 5.407 1.987 -18.481 1.00 93.19 203 ALA A CA 1
ATOM 1579 C C . ALA A 1 203 ? 6.450 2.781 -17.676 1.00 93.19 203 ALA A C 1
ATOM 1581 O O . ALA A 1 203 ? 7.236 3.540 -18.243 1.00 93.19 203 ALA A O 1
ATOM 1582 N N . VAL A 1 204 ? 6.517 2.582 -16.356 1.00 91.81 204 VAL A N 1
ATOM 1583 C CA . VAL A 1 204 ? 7.515 3.234 -15.494 1.00 91.81 204 VAL A CA 1
ATOM 1584 C C . VAL A 1 204 ? 8.935 2.780 -15.838 1.00 91.81 204 VAL A C 1
ATOM 1586 O O . VAL A 1 204 ? 9.840 3.614 -15.897 1.00 91.81 204 VAL A O 1
ATOM 1589 N N . ALA A 1 205 ? 9.148 1.488 -16.105 1.00 90.75 205 ALA A N 1
ATOM 1590 C CA . ALA A 1 205 ? 10.455 0.974 -16.511 1.00 90.75 205 ALA A CA 1
ATOM 1591 C C . ALA A 1 205 ? 10.913 1.549 -17.865 1.00 90.75 205 ALA A C 1
ATOM 1593 O O . ALA A 1 205 ? 12.069 1.955 -18.003 1.00 90.75 205 ALA A O 1
ATOM 1594 N N . GLU A 1 206 ? 10.008 1.639 -18.842 1.00 91.69 206 GLU A N 1
ATOM 1595 C CA . GLU A 1 206 ? 10.282 2.230 -20.157 1.00 91.69 206 GLU A CA 1
ATOM 1596 C C . GLU A 1 206 ? 10.595 3.732 -20.054 1.00 91.69 206 GLU A C 1
ATOM 1598 O O . GLU A 1 206 ? 11.603 4.204 -20.590 1.00 91.69 206 GLU A O 1
ATOM 1603 N N . ASN A 1 207 ? 9.791 4.480 -19.294 1.00 89.06 207 ASN A N 1
ATOM 1604 C CA . ASN A 1 207 ? 10.022 5.903 -19.033 1.00 89.06 207 ASN A CA 1
ATOM 1605 C C . ASN A 1 207 ? 11.380 6.149 -18.357 1.00 89.06 207 ASN A C 1
ATOM 1607 O O . ASN A 1 207 ? 12.076 7.111 -18.681 1.00 89.06 207 ASN A O 1
ATOM 1611 N N . MET A 1 208 ? 11.794 5.268 -17.442 1.00 86.50 208 MET A N 1
ATOM 1612 C CA . MET A 1 208 ? 13.099 5.381 -16.790 1.00 86.50 208 MET A CA 1
ATOM 1613 C C . MET A 1 208 ? 14.250 5.109 -17.763 1.00 86.50 208 MET A C 1
ATOM 1615 O O . MET A 1 208 ? 15.215 5.871 -17.801 1.00 86.50 208 MET A O 1
ATOM 1619 N N . SER A 1 209 ? 14.141 4.055 -18.578 1.00 87.25 209 SER A N 1
ATOM 1620 C CA . SER A 1 209 ? 15.163 3.712 -19.576 1.00 87.25 209 SER A CA 1
ATOM 1621 C C . SER A 1 209 ? 15.353 4.842 -20.587 1.00 87.25 209 SER A C 1
ATOM 1623 O O . SER A 1 209 ? 16.478 5.263 -20.852 1.00 87.25 209 SER A O 1
ATOM 1625 N N . THR A 1 210 ? 14.251 5.381 -21.113 1.00 88.62 210 THR A N 1
ATOM 1626 C CA . THR A 1 210 ? 14.285 6.490 -22.077 1.00 88.62 210 THR A CA 1
ATOM 1627 C C . THR A 1 210 ? 14.883 7.760 -21.469 1.00 88.62 210 THR A C 1
ATOM 1629 O O . THR A 1 210 ? 15.684 8.433 -22.121 1.00 88.62 210 THR A O 1
ATOM 1632 N N . PHE A 1 211 ? 14.570 8.067 -20.205 1.00 86.44 211 PHE A N 1
ATOM 1633 C CA . PHE A 1 211 ? 15.182 9.187 -19.488 1.00 86.44 211 PHE A CA 1
ATOM 1634 C C . PHE A 1 211 ? 16.695 9.000 -19.291 1.00 86.44 211 PHE A C 1
ATOM 1636 O O . PHE A 1 211 ? 17.468 9.930 -19.530 1.00 86.44 211 PHE A O 1
ATOM 1643 N N . GLN A 1 212 ? 17.144 7.801 -18.909 1.00 84.69 212 GLN A N 1
ATOM 1644 C CA . GLN A 1 212 ? 18.570 7.497 -18.747 1.00 84.69 212 GLN A CA 1
ATOM 1645 C C . GLN A 1 212 ? 19.345 7.641 -20.062 1.00 84.69 212 GLN A C 1
ATOM 1647 O O . GLN A 1 212 ? 20.442 8.206 -20.074 1.00 84.69 212 GLN A O 1
ATOM 1652 N N . ASP A 1 213 ? 18.782 7.172 -21.173 1.00 87.88 213 ASP A N 1
ATOM 1653 C CA . ASP A 1 213 ? 19.410 7.297 -22.489 1.00 87.88 213 ASP A CA 1
ATOM 1654 C C . ASP A 1 213 ? 19.484 8.760 -22.951 1.00 87.88 213 ASP A C 1
ATOM 1656 O O . ASP A 1 213 ? 20.508 9.190 -23.491 1.00 87.88 213 ASP A O 1
ATOM 1660 N N . ALA A 1 214 ? 18.456 9.562 -22.657 1.00 87.38 214 ALA A N 1
ATOM 1661 C CA . ALA A 1 214 ? 18.479 11.002 -22.902 1.00 87.38 214 ALA A CA 1
ATOM 1662 C C . ALA A 1 214 ? 19.570 11.711 -22.078 1.00 87.38 214 ALA A C 1
ATOM 1664 O O . ALA A 1 214 ? 20.318 12.525 -22.625 1.00 87.38 214 ALA A O 1
ATOM 1665 N N . CYS A 1 215 ? 19.717 11.374 -20.792 1.00 85.88 215 CYS A N 1
ATOM 1666 C CA . CYS A 1 215 ? 20.779 11.913 -19.937 1.00 85.88 215 CYS A CA 1
ATOM 1667 C C . CYS A 1 215 ? 22.176 11.594 -20.490 1.00 85.88 215 CYS A C 1
ATOM 1669 O O . CYS A 1 215 ? 22.992 12.506 -20.646 1.00 85.88 215 CYS A O 1
ATOM 1671 N N . LYS A 1 216 ? 22.433 10.338 -20.883 1.00 87.69 216 LYS A N 1
ATOM 1672 C CA . LYS A 1 216 ? 23.707 9.935 -21.509 1.00 87.69 216 LYS A CA 1
ATOM 1673 C C . LYS A 1 216 ? 23.978 10.713 -22.796 1.00 87.69 216 LYS A C 1
ATOM 1675 O O . LYS A 1 216 ? 25.086 11.206 -22.999 1.00 87.69 216 LYS A O 1
ATOM 1680 N N . ALA A 1 217 ? 22.966 10.881 -23.649 1.00 90.25 217 ALA A N 1
ATOM 1681 C CA . ALA A 1 217 ? 23.105 11.642 -24.888 1.00 90.25 217 ALA A CA 1
ATOM 1682 C C . ALA A 1 217 ? 23.484 13.114 -24.628 1.00 90.25 217 ALA A C 1
ATOM 1684 O O . ALA A 1 217 ? 24.341 13.665 -25.326 1.00 90.25 217 ALA A O 1
ATOM 1685 N N . VAL A 1 218 ? 22.898 13.745 -23.605 1.00 88.75 218 VAL A N 1
ATOM 1686 C CA . VAL A 1 218 ? 23.235 15.118 -23.190 1.00 88.75 218 VAL A CA 1
ATOM 1687 C C . VAL A 1 218 ? 24.667 15.202 -22.652 1.00 88.75 218 VAL A C 1
ATOM 1689 O O . VAL A 1 218 ? 25.413 16.112 -23.024 1.00 88.75 218 VAL A O 1
ATOM 1692 N N . GLU A 1 219 ? 25.090 14.248 -21.822 1.00 88.25 219 GLU A N 1
ATOM 1693 C CA . GLU A 1 219 ? 26.461 14.187 -21.304 1.00 88.25 219 GLU A CA 1
ATOM 1694 C C . GLU A 1 219 ? 27.496 14.005 -22.421 1.00 88.25 219 GLU A C 1
ATOM 1696 O O . GLU 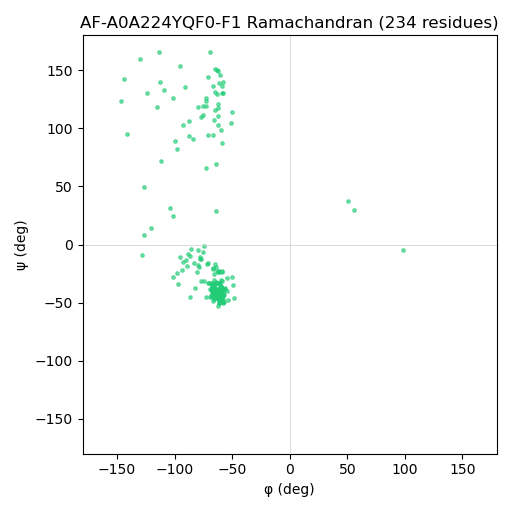A 1 219 ? 28.521 14.692 -22.445 1.00 88.25 219 GLU A O 1
ATOM 1701 N N . GLU A 1 220 ? 27.219 13.149 -23.406 1.00 90.25 220 GLU A N 1
ATOM 1702 C CA . GLU A 1 220 ? 28.076 12.988 -24.579 1.00 90.25 220 GLU A CA 1
ATOM 1703 C C . GLU A 1 220 ? 28.190 14.274 -25.402 1.00 90.25 220 GLU A C 1
ATOM 1705 O O . GLU A 1 220 ? 29.281 14.619 -25.867 1.00 90.25 220 GLU A O 1
ATOM 1710 N N . GLN A 1 221 ? 27.082 14.995 -25.597 1.00 85.00 221 GLN A N 1
ATOM 1711 C CA . GLN A 1 221 ? 27.079 16.279 -26.304 1.00 85.00 221 GLN A CA 1
ATOM 1712 C C . GLN A 1 221 ? 27.882 17.343 -25.546 1.00 85.00 221 GLN A C 1
ATOM 1714 O O . GLN A 1 221 ? 28.683 18.064 -26.154 1.00 85.00 221 GLN A O 1
ATOM 1719 N N . ARG A 1 222 ? 27.742 17.398 -24.217 1.00 83.81 222 ARG A N 1
ATOM 1720 C CA . ARG A 1 222 ? 28.536 18.270 -23.340 1.00 83.81 222 ARG A CA 1
ATOM 1721 C C . ARG A 1 222 ? 30.032 17.935 -23.399 1.00 83.81 222 ARG A C 1
ATOM 1723 O O . ARG A 1 222 ? 30.869 18.829 -23.506 1.00 83.81 222 ARG A O 1
ATOM 1730 N N . ASN A 1 223 ? 30.393 16.655 -23.402 1.00 83.88 223 ASN A N 1
ATOM 1731 C CA . ASN A 1 223 ? 31.791 16.221 -23.488 1.00 83.88 223 ASN A CA 1
ATOM 1732 C C . ASN A 1 223 ? 32.409 16.487 -24.871 1.00 83.88 223 ASN A C 1
ATOM 1734 O O . ASN A 1 223 ? 33.592 16.811 -24.966 1.00 83.88 223 ASN A O 1
ATOM 1738 N N . LYS A 1 224 ? 31.620 16.403 -25.951 1.00 82.19 224 LYS A N 1
ATOM 1739 C CA . LYS A 1 224 ? 32.051 16.770 -27.314 1.00 82.19 224 LYS A CA 1
ATOM 1740 C C . LYS A 1 224 ? 32.304 18.276 -27.453 1.00 82.19 224 LYS A C 1
ATOM 1742 O O . LYS A 1 224 ? 33.249 18.663 -28.134 1.00 82.19 224 LYS A O 1
ATOM 1747 N N . THR A 1 225 ? 31.509 19.113 -26.786 1.00 75.62 225 THR A N 1
ATOM 1748 C CA . THR A 1 225 ? 31.653 20.583 -26.801 1.00 75.62 225 THR A CA 1
ATOM 1749 C C . THR A 1 225 ? 32.739 21.108 -25.858 1.00 75.62 225 THR A C 1
ATOM 1751 O O . THR A 1 225 ? 33.293 22.172 -26.115 1.00 75.62 225 THR A O 1
ATOM 1754 N N . SER A 1 226 ? 33.099 20.358 -24.811 1.00 64.81 226 SER A N 1
ATOM 1755 C CA . SER A 1 226 ? 34.133 20.745 -23.839 1.00 64.81 226 SER A CA 1
ATOM 1756 C C . SER A 1 226 ? 35.572 20.369 -24.239 1.00 64.81 226 SER A C 1
ATOM 1758 O O . SER A 1 226 ? 36.503 20.706 -23.503 1.00 64.81 226 SER A O 1
ATOM 1760 N N . LYS A 1 227 ? 35.800 19.672 -25.363 1.00 60.16 227 LYS A N 1
ATOM 1761 C CA . LYS A 1 227 ? 37.166 19.389 -25.843 1.00 60.16 227 LYS A CA 1
ATOM 1762 C C . LYS A 1 227 ? 37.795 20.678 -26.403 1.00 60.16 227 LYS A C 1
ATOM 1764 O O . LYS A 1 227 ? 37.255 21.219 -27.370 1.00 60.16 227 LYS A O 1
ATOM 1769 N N . PRO A 1 228 ? 38.915 21.183 -25.846 1.00 55.50 228 PRO A N 1
ATOM 1770 C CA . PRO A 1 228 ? 39.548 22.394 -26.356 1.00 55.50 228 PRO A CA 1
ATOM 1771 C C . PRO A 1 228 ? 40.073 22.149 -27.776 1.00 55.50 228 PRO A C 1
ATOM 1773 O O . PRO A 1 228 ? 40.751 21.153 -28.032 1.00 55.50 228 PRO A O 1
ATOM 1776 N N . ARG A 1 229 ? 39.759 23.058 -28.710 1.00 58.97 229 ARG A N 1
ATOM 1777 C CA . ARG A 1 229 ? 40.418 23.102 -30.024 1.00 58.97 229 ARG A CA 1
ATOM 1778 C C . ARG A 1 229 ? 41.902 23.375 -29.776 1.00 58.97 229 ARG A C 1
ATOM 1780 O O . ARG A 1 229 ? 42.243 24.466 -29.329 1.00 58.97 229 ARG A O 1
ATOM 1787 N N . VAL A 1 230 ? 42.766 22.393 -30.024 1.00 57.44 230 VAL A N 1
ATOM 1788 C CA . VAL A 1 230 ? 44.220 22.600 -30.012 1.00 57.44 230 VAL A CA 1
ATOM 1789 C C . VAL A 1 230 ? 44.536 23.544 -31.168 1.00 57.44 230 VAL A C 1
ATOM 1791 O O . VAL A 1 230 ? 44.392 23.176 -32.329 1.00 57.44 230 VAL A O 1
ATOM 1794 N N . LEU A 1 231 ? 44.860 24.791 -30.834 1.00 57.22 231 LEU A N 1
ATOM 1795 C CA . LEU A 1 231 ? 45.095 25.883 -31.771 1.00 57.22 231 LEU A CA 1
ATOM 1796 C C . LEU A 1 231 ? 46.579 26.244 -31.711 1.00 57.22 231 LEU A C 1
ATOM 1798 O O . LEU A 1 231 ? 46.945 27.255 -31.127 1.00 57.22 231 LEU A O 1
ATOM 1802 N N . ILE A 1 232 ? 47.433 25.371 -32.245 1.00 54.72 232 ILE A N 1
ATOM 1803 C CA . ILE A 1 232 ? 48.820 25.716 -32.567 1.00 54.72 232 ILE A CA 1
ATOM 1804 C C . ILE A 1 232 ? 49.168 25.017 -33.885 1.00 54.72 232 ILE A C 1
ATOM 1806 O O . ILE A 1 232 ? 49.517 23.840 -33.905 1.00 54.72 232 ILE A O 1
ATOM 1810 N N . GLU A 1 233 ? 49.028 25.749 -34.989 1.00 52.28 233 GLU A N 1
ATOM 1811 C CA . GLU A 1 233 ? 49.835 25.515 -36.186 1.00 52.28 233 GLU A CA 1
ATOM 1812 C C . GLU A 1 233 ? 51.105 26.353 -36.004 1.00 52.28 233 GLU A C 1
ATOM 1814 O O . GLU A 1 233 ? 51.055 27.582 -36.067 1.00 52.28 233 GLU A O 1
ATOM 1819 N N . GLU A 1 234 ? 52.238 25.708 -35.717 1.00 53.31 234 GLU A N 1
ATOM 1820 C CA . GLU A 1 234 ? 53.535 26.361 -35.887 1.00 53.31 234 GLU A CA 1
ATOM 1821 C C . GLU A 1 234 ? 53.839 26.386 -37.390 1.00 53.31 234 GLU A C 1
ATOM 1823 O O . GLU A 1 234 ? 54.008 25.344 -38.026 1.00 53.31 234 GLU A O 1
ATOM 1828 N N . LEU A 1 235 ? 53.831 27.586 -37.972 1.00 47.31 235 LEU A N 1
ATOM 1829 C CA . LEU A 1 235 ? 54.303 27.833 -39.332 1.00 47.31 235 LEU A CA 1
ATOM 1830 C C . LEU A 1 235 ? 55.840 27.800 -39.328 1.00 47.31 235 LEU A C 1
ATOM 1832 O O . LEU A 1 235 ? 56.464 28.603 -38.633 1.00 47.31 235 LEU A O 1
ATOM 1836 N N . ASN A 1 236 ? 56.409 26.866 -40.099 1.00 45.41 236 ASN A N 1
ATOM 1837 C CA . ASN A 1 236 ? 57.826 26.832 -40.495 1.00 45.41 236 ASN A CA 1
ATOM 1838 C C . ASN A 1 236 ? 58.171 27.957 -41.477 1.00 45.41 236 ASN A C 1
ATOM 1840 O O . ASN A 1 236 ? 57.311 28.270 -42.333 1.00 45.41 236 ASN A O 1
#

Secondary structure (DSSP, 8-state):
--SSGGGGGGSPPPPPGGG-----------------PPPHHHH-SSPPPTTHHHHHHHHHHHHHHHHHHTTT---TTHHHHHHHH-HHHHS----SSHHHHHHHHHHHHHHHS-GGGGGGHHHHHHHHHHHHT-TTHHHHHHHHHHHHHHHHHHHHH-TT--HHHHHHHHHHHHHHHHHHHHHHHHTTHHHHTHHHHHHHHHHHHHHHHHHHHHHHHHHHHHHHHSS---------

Solvent-accessible surface area (backbone atoms only — not comparable to full-atom values): 13609 Å² total; per-residue (Å²): 140,85,82,62,84,60,68,67,76,71,53,78,80,67,71,63,76,76,72,60,77,86,84,73,87,78,88,72,85,72,73,73,76,72,74,79,75,56,44,40,73,82,79,39,94,68,81,78,65,87,42,52,63,17,44,49,46,23,49,52,47,28,47,54,50,46,30,60,76,46,62,72,48,79,44,42,81,49,42,62,59,38,48,68,28,19,46,50,56,69,70,68,50,83,32,90,38,58,48,55,20,44,49,50,28,53,53,30,50,50,70,76,44,61,84,79,49,60,76,45,47,50,56,48,42,53,53,45,48,51,49,61,68,29,96,54,33,52,62,50,51,44,50,54,40,50,51,53,34,50,21,28,55,49,31,50,64,41,88,85,47,49,71,70,57,34,51,49,33,56,53,29,36,54,51,38,55,49,49,41,12,39,36,71,70,50,30,74,59,59,59,76,42,48,64,49,50,51,53,46,40,50,52,52,41,50,55,51,52,55,50,52,52,51,51,52,53,52,51,51,52,52,56,66,70,67,56,79,80,86,85,75,85,82,82,130

Nearest PDB structures (foldseek):
  7v1m-assembly2_G  TM=1.953E-01  e=3.106E+00  Homo sapiens
  6ltj-assembly1_L  TM=2.334E-01  e=5.627E+00  Homo sapiens
  6fn9-assembly1_A  TM=2.810E-01  e=8.110E+00  Homo sapiens
  7v6q-assembly2_H  TM=1.762E-01  e=5.135E+00  Homo sapiens

Sequence (236 aa):
MVQTGDVGKLVPLWKPWWEEKVLVTELTTEERSTQTVQPLSALTSKPPAACVVNSVLNILCSYVHVIRLYNGEMVPQSAEEFLSVSLVLTDDAVYGTPAEAVQAVLQKVVMTQSVAATEELPSLLGAFRKFLSSPQLKDNALRALDETRSVFDAAAREPECKKELKQKLRRAIKKVEYMMSWTVEYGDKLLSCLNDIDVEALAVAENMSTFQDACKAVEEQRNKTSKPRVLIEELN

pLDDT: mean 86.03, std 16.89, range [37.22, 98.69]

Radius of gyration: 22.8 Å; Cα contacts (8 Å, |Δi|>4): 204; chains: 1; bounding box: 83×54×65 Å